Protein AF-A0A4S4KFM6-F1 (afdb_monomer_lite)

Radius of gyration: 20.98 Å; chains: 1; bounding box: 50×44×72 Å

Sequence (198 aa):
MRADFVLNVQVARHTVTDTQLGSVYCTLTLVSPPRGDIIEVVRFRKMGTRGYKVYRHKRWYFVYYNHYDSYPDGLGVELLSSIPTDPEEFQKWLQARRASLDELLAEREESFAADGKLDAYEEEKRLPSGVLITREQPTNDIMIEWVYEFDLDRLIFHIDSIPMYHLDHMPPEDIFLEGIDLDSYGHRSRRFISSDIP

Secondary structure (DSSP, 8-state):
---------EEEEEEEEETTTTEEEEEEEEEETTTTEEEEEEEEE-----EEEEEEETTEEEEEEE-S--SIIIIIHHHHHTS-SSHHHHHHHHHHHHHHHHHHHHHHHHHHHHSS---HHHHHHHSTT--EEESSPP--BTTB-EEEEEETTTTEEEETTEEEEETTSPPPHHHHHHTEEE-TTS-EEE---GGG--

Structure (mmCIF, N/CA/C/O backbone):
data_AF-A0A4S4KFM6-F1
#
_entry.id   AF-A0A4S4KFM6-F1
#
loop_
_atom_site.group_PDB
_atom_site.id
_atom_site.type_symbol
_atom_site.label_atom_id
_atom_site.label_alt_id
_atom_site.label_comp_id
_atom_site.label_asym_id
_atom_site.label_entity_id
_atom_site.label_seq_id
_atom_site.pdbx_PDB_ins_code
_atom_site.Cartn_x
_atom_site.Cartn_y
_atom_site.Cartn_z
_atom_site.occupancy
_atom_site.B_iso_or_equiv
_atom_site.auth_seq_id
_atom_site.auth_comp_id
_atom_site.auth_asym_id
_atom_site.auth_atom_id
_atom_site.pdbx_PDB_model_num
ATOM 1 N N . MET A 1 1 ? 7.958 13.316 -55.291 1.00 33.38 1 MET A N 1
ATOM 2 C CA . MET A 1 1 ? 7.694 12.026 -54.621 1.00 33.38 1 MET A CA 1
ATOM 3 C C . MET A 1 1 ? 8.456 12.063 -53.300 1.00 33.38 1 MET A C 1
ATOM 5 O O . MET A 1 1 ? 9.674 11.975 -53.330 1.00 33.38 1 MET A O 1
ATOM 9 N N . ARG A 1 2 ? 7.791 12.386 -52.181 1.00 29.81 2 ARG A N 1
ATOM 10 C CA . ARG A 1 2 ? 8.408 12.361 -50.843 1.00 29.81 2 ARG A CA 1
ATOM 11 C C . ARG A 1 2 ? 8.214 10.949 -50.296 1.00 29.81 2 ARG A C 1
ATOM 13 O O . ARG A 1 2 ? 7.083 10.483 -50.262 1.00 29.81 2 ARG A O 1
ATOM 20 N N . ALA A 1 3 ? 9.308 10.266 -49.982 1.00 32.62 3 ALA A N 1
ATOM 21 C CA . ALA A 1 3 ? 9.270 9.001 -49.267 1.00 32.62 3 ALA A CA 1
ATOM 22 C C . ALA A 1 3 ? 9.269 9.326 -47.771 1.00 32.62 3 ALA A C 1
ATOM 24 O O . ALA A 1 3 ? 10.256 9.858 -47.262 1.00 32.62 3 ALA A O 1
ATOM 25 N N . ASP A 1 4 ? 8.157 9.051 -47.098 1.00 32.25 4 ASP A N 1
ATOM 26 C CA . ASP A 1 4 ? 8.072 9.098 -45.643 1.00 32.25 4 ASP A CA 1
ATOM 27 C C . ASP A 1 4 ? 8.849 7.897 -45.086 1.00 32.25 4 ASP A C 1
ATOM 29 O O . ASP A 1 4 ? 8.388 6.756 -45.110 1.00 32.25 4 ASP A O 1
ATOM 33 N N . PHE A 1 5 ? 10.083 8.146 -44.646 1.00 33.22 5 PHE A N 1
ATOM 34 C CA . PHE A 1 5 ? 10.878 7.179 -43.895 1.00 33.22 5 PHE A CA 1
ATOM 35 C C . PHE A 1 5 ? 10.346 7.149 -42.460 1.00 33.22 5 PHE A C 1
ATOM 37 O O . PHE A 1 5 ? 10.641 8.032 -41.657 1.00 33.22 5 PHE A O 1
ATOM 44 N N . VAL A 1 6 ? 9.543 6.137 -42.133 1.00 37.31 6 VAL A N 1
ATOM 45 C CA . VAL A 1 6 ? 9.196 5.828 -40.743 1.00 37.31 6 VAL A CA 1
ATOM 46 C C . VAL A 1 6 ? 10.446 5.239 -40.088 1.00 37.31 6 VAL A C 1
ATOM 48 O O . VAL A 1 6 ? 10.852 4.119 -40.400 1.00 37.31 6 VAL A O 1
ATOM 51 N N . LEU A 1 7 ? 11.106 6.016 -39.225 1.00 41.69 7 LEU A N 1
ATOM 52 C CA . LEU A 1 7 ? 12.244 5.549 -38.436 1.00 41.69 7 LEU A CA 1
ATOM 53 C C . LEU A 1 7 ? 11.709 4.590 -37.356 1.00 41.69 7 LEU A C 1
ATOM 55 O O . LEU A 1 7 ? 11.155 5.026 -36.351 1.00 41.69 7 LEU A O 1
ATOM 59 N N . ASN A 1 8 ? 11.837 3.280 -37.570 1.00 42.44 8 ASN A N 1
ATOM 60 C CA . ASN A 1 8 ? 11.589 2.289 -36.522 1.00 42.44 8 ASN A CA 1
ATOM 61 C C . ASN A 1 8 ? 12.739 2.368 -35.509 1.00 42.44 8 ASN A C 1
ATOM 63 O O . ASN A 1 8 ? 13.810 1.830 -35.765 1.00 42.44 8 ASN A O 1
ATOM 67 N N . VAL A 1 9 ? 12.549 3.060 -34.386 1.00 45.44 9 VAL A N 1
ATOM 68 C CA . VAL A 1 9 ? 13.545 3.133 -33.304 1.00 45.44 9 VAL A CA 1
ATOM 69 C C . VAL A 1 9 ? 13.295 1.992 -32.323 1.00 45.44 9 VAL A C 1
ATOM 71 O O . VAL A 1 9 ? 12.179 1.832 -31.833 1.00 45.44 9 VAL A O 1
ATOM 74 N N . GLN A 1 10 ? 14.325 1.199 -32.024 1.00 48.88 10 GLN A N 1
ATOM 75 C CA . GLN A 1 10 ? 14.273 0.214 -30.943 1.00 48.88 10 GLN A CA 1
ATOM 76 C C . GLN A 1 10 ? 14.840 0.832 -29.663 1.00 48.88 10 GLN A C 1
ATOM 78 O O . GLN A 1 10 ? 15.910 1.445 -29.675 1.00 48.88 10 GLN A O 1
ATOM 83 N N . VAL A 1 11 ? 14.108 0.675 -28.561 1.00 46.97 11 VAL A N 1
ATOM 84 C CA . VAL A 1 11 ? 14.500 1.157 -27.234 1.00 46.97 11 VAL A CA 1
ATOM 85 C C . VAL A 1 11 ? 15.068 -0.014 -26.439 1.00 46.97 11 VAL A C 1
ATOM 87 O O . VAL A 1 11 ? 14.342 -0.955 -26.131 1.00 46.97 11 VAL A O 1
ATOM 90 N N . ALA A 1 12 ? 16.350 0.050 -26.083 1.00 47.25 12 ALA A N 1
ATOM 91 C CA . ALA A 1 12 ? 16.977 -0.890 -25.160 1.00 47.25 12 ALA A CA 1
ATOM 92 C C . ALA A 1 12 ? 17.172 -0.213 -23.796 1.00 47.25 12 ALA A C 1
ATOM 94 O O . ALA A 1 12 ? 17.663 0.915 -23.713 1.00 47.25 12 ALA A O 1
ATOM 95 N N . ARG A 1 13 ? 16.764 -0.885 -22.714 1.00 45.41 13 ARG A N 1
ATOM 96 C CA . ARG A 1 13 ? 16.963 -0.411 -21.338 1.00 45.41 13 ARG A CA 1
ATOM 97 C C . ARG A 1 13 ? 18.057 -1.222 -20.671 1.00 45.41 13 ARG A C 1
ATOM 99 O O . ARG A 1 13 ? 17.992 -2.447 -20.651 1.00 45.41 13 ARG A O 1
ATOM 106 N N . HIS A 1 14 ? 19.022 -0.521 -20.089 1.00 50.47 14 HIS A N 1
ATOM 107 C CA . HIS A 1 14 ? 20.090 -1.117 -19.304 1.00 50.47 14 HIS A CA 1
ATOM 108 C C . HIS A 1 14 ? 20.181 -0.408 -17.955 1.00 50.47 14 HIS A C 1
ATOM 110 O O . HIS A 1 14 ? 20.341 0.814 -17.882 1.00 50.47 14 HIS A O 1
ATOM 116 N N . THR A 1 15 ? 20.094 -1.179 -16.878 1.00 43.09 15 THR A N 1
ATOM 117 C CA . THR A 1 15 ? 20.411 -0.693 -15.535 1.00 43.09 15 THR A CA 1
ATOM 118 C C . THR A 1 15 ? 21.924 -0.729 -15.371 1.00 43.09 15 THR A C 1
ATOM 120 O O . THR A 1 15 ? 22.542 -1.772 -15.576 1.00 43.09 15 THR A O 1
ATOM 123 N N . VAL A 1 16 ? 22.530 0.412 -15.038 1.00 46.81 16 VAL A N 1
ATOM 124 C CA . VAL A 1 16 ? 23.975 0.510 -14.806 1.00 46.81 16 VAL A CA 1
ATOM 125 C C . VAL A 1 16 ? 24.206 1.059 -13.406 1.00 46.81 16 VAL A C 1
ATOM 127 O O . VAL A 1 16 ? 23.819 2.183 -13.078 1.00 46.81 16 VAL A O 1
ATOM 130 N N . THR A 1 17 ? 24.854 0.252 -12.577 1.00 41.62 17 THR A N 1
ATOM 131 C CA . THR A 1 17 ? 25.296 0.625 -11.234 1.00 41.62 17 THR A CA 1
ATOM 132 C C . THR A 1 17 ? 26.708 1.197 -11.328 1.00 41.62 17 THR A C 1
ATOM 134 O O . THR A 1 17 ? 27.646 0.477 -11.664 1.00 41.62 17 THR A O 1
ATOM 137 N N . ASP A 1 18 ? 26.877 2.494 -11.054 1.00 41.03 18 ASP A N 1
ATOM 138 C CA . ASP A 1 18 ? 28.205 3.109 -10.959 1.00 41.03 18 ASP A CA 1
ATOM 139 C C . ASP A 1 18 ? 28.706 3.021 -9.511 1.00 41.03 18 ASP A C 1
ATOM 141 O O . ASP A 1 18 ? 28.295 3.779 -8.625 1.00 41.03 18 ASP A O 1
ATOM 145 N N . THR A 1 19 ? 29.605 2.069 -9.268 1.00 40.97 19 THR A N 1
ATOM 146 C CA . THR A 1 19 ? 30.174 1.798 -7.944 1.00 40.97 19 THR A CA 1
ATOM 147 C C . THR A 1 19 ? 31.140 2.875 -7.441 1.00 40.97 19 THR A C 1
ATOM 149 O O . THR A 1 19 ? 31.506 2.823 -6.271 1.00 40.97 19 THR A O 1
ATOM 152 N N . GLN A 1 20 ? 31.554 3.859 -8.253 1.00 38.28 20 GLN A N 1
ATOM 153 C CA . GLN A 1 20 ? 32.447 4.932 -7.781 1.00 38.28 20 GLN A CA 1
ATOM 154 C C . GLN A 1 20 ? 31.708 6.104 -7.114 1.00 38.28 20 GLN A C 1
ATOM 156 O O . GLN A 1 20 ? 32.325 6.849 -6.356 1.00 38.28 20 GLN A O 1
ATOM 161 N N . LEU A 1 21 ? 30.401 6.266 -7.355 1.00 41.06 21 LEU A N 1
ATOM 162 C CA . LEU A 1 21 ? 29.609 7.409 -6.865 1.00 41.06 21 LEU A CA 1
ATOM 163 C C . LEU A 1 21 ? 28.357 7.016 -6.062 1.00 41.06 21 LEU A C 1
ATOM 165 O O . LEU A 1 21 ? 27.547 7.888 -5.744 1.00 41.06 21 LEU A O 1
ATOM 169 N N . GLY A 1 22 ? 28.158 5.726 -5.763 1.00 39.78 22 GLY A N 1
ATOM 170 C CA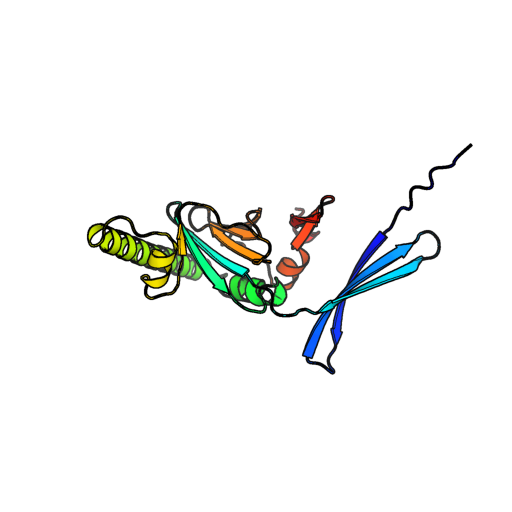 . GLY A 1 22 ? 26.981 5.238 -5.023 1.00 39.78 22 GLY A CA 1
ATOM 171 C C . GLY A 1 22 ? 25.643 5.592 -5.686 1.00 39.78 22 GLY A C 1
ATOM 172 O O . GLY A 1 22 ? 24.612 5.625 -5.028 1.00 39.78 22 GLY A O 1
ATOM 173 N N . SER A 1 23 ? 25.664 5.913 -6.981 1.00 40.59 23 SER A N 1
ATOM 174 C CA . SER A 1 23 ? 24.514 6.398 -7.739 1.00 40.59 23 SER A CA 1
ATOM 175 C C . SER A 1 23 ? 24.109 5.333 -8.749 1.00 40.59 23 SER A C 1
ATOM 177 O O . SER A 1 23 ? 24.923 4.914 -9.575 1.00 40.59 23 SER A O 1
ATOM 179 N N . VAL A 1 24 ? 22.851 4.902 -8.704 1.00 52.19 24 VAL A N 1
ATOM 180 C CA . VAL A 1 24 ? 22.295 4.010 -9.727 1.00 52.19 24 VAL A CA 1
ATOM 181 C C . VAL A 1 24 ? 21.741 4.865 -10.865 1.00 52.19 24 VAL A C 1
ATOM 183 O O . VAL A 1 24 ? 21.112 5.899 -10.627 1.00 52.19 24 VAL A O 1
ATOM 186 N N . TYR A 1 25 ? 21.981 4.450 -12.107 1.00 50.06 25 TYR A N 1
ATOM 187 C CA . TYR A 1 25 ? 21.452 5.128 -13.284 1.00 50.06 25 TYR A CA 1
ATOM 188 C C . TYR A 1 25 ? 20.645 4.150 -14.130 1.00 50.06 25 TYR A C 1
ATOM 190 O O . TYR A 1 25 ? 21.075 3.024 -14.392 1.00 50.06 25 TYR A O 1
ATOM 198 N N . CYS A 1 26 ? 19.494 4.603 -14.615 1.00 44.84 26 CYS A N 1
ATOM 199 C CA . CYS A 1 26 ? 18.819 3.925 -15.714 1.00 44.84 26 CYS A CA 1
ATOM 200 C C . CYS A 1 26 ? 19.346 4.520 -17.012 1.00 44.84 26 CYS A C 1
ATOM 202 O O . CYS A 1 26 ? 19.296 5.736 -17.212 1.00 44.84 26 CYS A O 1
ATOM 204 N N . THR A 1 27 ? 19.874 3.662 -17.879 1.00 48.16 27 THR A N 1
ATOM 205 C CA . THR A 1 27 ? 20.357 4.061 -19.195 1.00 48.16 27 THR A CA 1
ATOM 206 C C . THR A 1 27 ? 19.363 3.589 -20.240 1.00 48.16 27 THR A C 1
ATOM 208 O O . THR A 1 27 ? 19.118 2.391 -20.387 1.00 48.16 27 THR A O 1
ATOM 211 N N . LEU A 1 28 ? 18.777 4.542 -20.956 1.00 48.22 28 LEU A N 1
ATOM 212 C CA . LEU A 1 28 ? 17.929 4.261 -22.102 1.00 48.22 28 LEU A CA 1
ATOM 213 C C . LEU A 1 28 ? 18.757 4.493 -23.364 1.00 48.22 28 LEU A C 1
ATOM 215 O O . LEU A 1 28 ? 19.275 5.589 -23.582 1.00 48.22 28 LEU A O 1
ATOM 219 N N . THR A 1 29 ? 18.923 3.439 -24.154 1.00 54.38 29 THR A N 1
ATOM 220 C CA . THR A 1 29 ? 19.690 3.455 -25.396 1.00 54.38 29 THR A CA 1
ATOM 221 C C . THR A 1 29 ? 18.719 3.377 -26.563 1.00 54.38 29 THR A C 1
ATOM 223 O O . THR A 1 29 ? 18.009 2.385 -26.730 1.00 54.38 29 THR A O 1
ATOM 226 N N . LEU A 1 30 ? 18.679 4.436 -27.368 1.00 52.00 30 LEU A N 1
ATOM 227 C CA . LEU A 1 30 ? 17.948 4.444 -28.631 1.00 52.00 30 LEU A CA 1
ATOM 228 C C . LEU A 1 30 ? 18.868 3.910 -29.723 1.00 52.00 30 LEU A C 1
ATOM 230 O O . LEU A 1 30 ? 19.963 4.440 -29.910 1.00 52.00 30 LEU A O 1
ATOM 234 N N . VAL A 1 31 ? 18.440 2.871 -30.437 1.00 56.62 31 VAL A N 1
ATOM 235 C CA . VAL A 1 31 ? 19.242 2.229 -31.487 1.00 56.62 31 VAL A CA 1
ATOM 236 C C . VAL A 1 31 ? 18.534 2.348 -32.835 1.00 56.62 31 VAL A C 1
ATOM 238 O O . VAL A 1 31 ? 17.332 2.091 -32.936 1.00 56.62 31 VAL A O 1
ATOM 241 N N . SER A 1 32 ? 19.286 2.733 -33.874 1.00 40.75 32 SER A N 1
ATOM 242 C CA . SER A 1 32 ? 18.785 2.826 -35.251 1.00 40.75 32 SER A CA 1
ATOM 243 C C . SER A 1 32 ? 19.042 1.527 -36.031 1.00 40.75 32 SER A C 1
ATOM 245 O O . SER A 1 32 ? 20.202 1.116 -36.187 1.00 40.75 32 SER A O 1
ATOM 247 N N . PRO A 1 33 ? 18.009 0.876 -36.591 1.00 52.84 33 PRO A N 1
ATOM 248 C CA . PRO A 1 33 ? 18.192 -0.182 -37.581 1.00 52.84 33 PRO A CA 1
ATOM 249 C C . PRO A 1 33 ? 18.678 0.391 -38.929 1.00 52.84 33 PRO A C 1
ATOM 251 O O . PRO A 1 33 ? 18.314 1.513 -39.281 1.00 52.84 33 PRO A O 1
ATOM 254 N N . PRO A 1 34 ? 19.442 -0.362 -39.751 1.00 50.31 34 PRO A N 1
ATOM 255 C CA . PRO A 1 34 ? 19.850 -1.763 -39.591 1.00 50.31 34 PRO A CA 1
ATOM 256 C C . PRO A 1 34 ? 21.264 -1.949 -39.006 1.00 50.31 34 PRO A C 1
ATOM 258 O O . PRO A 1 34 ? 21.743 -3.076 -38.936 1.00 50.31 34 PRO A O 1
ATOM 261 N N . ARG A 1 35 ? 21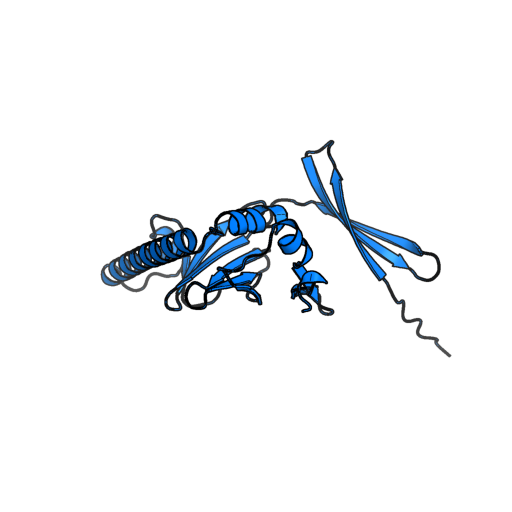.963 -0.865 -38.642 1.00 52.22 35 ARG A N 1
ATOM 262 C CA . ARG A 1 35 ? 23.391 -0.911 -38.269 1.00 52.22 35 ARG A CA 1
ATOM 263 C C . ARG A 1 35 ? 23.652 -1.110 -36.779 1.00 52.22 35 ARG A C 1
ATOM 265 O O . ARG A 1 35 ? 24.779 -1.419 -36.416 1.00 52.22 35 ARG A O 1
ATOM 272 N N . GLY A 1 36 ? 22.626 -0.986 -35.934 1.00 54.66 36 GLY A N 1
ATOM 273 C CA . GLY A 1 36 ? 22.807 -1.079 -34.486 1.00 54.66 36 GLY A CA 1
ATOM 274 C C . GLY A 1 36 ? 23.501 0.153 -33.899 1.00 54.66 36 GLY A C 1
ATOM 275 O O . GLY A 1 36 ? 24.019 0.093 -32.787 1.00 54.66 36 GLY A O 1
ATOM 276 N N . ASP A 1 37 ? 23.521 1.263 -34.641 1.00 56.91 37 ASP A N 1
ATOM 277 C CA . ASP A 1 37 ? 24.157 2.497 -34.199 1.00 56.91 37 ASP A CA 1
ATOM 278 C C . ASP A 1 37 ? 23.337 3.103 -33.052 1.00 56.91 37 ASP A C 1
ATOM 280 O O . ASP A 1 37 ? 22.123 3.313 -33.171 1.00 56.91 37 ASP A O 1
ATOM 284 N N . ILE A 1 38 ? 24.009 3.373 -31.932 1.00 56.00 38 ILE A N 1
ATOM 285 C CA . ILE A 1 38 ? 23.424 4.065 -30.785 1.00 56.00 38 ILE A CA 1
ATOM 286 C C . ILE A 1 38 ? 23.189 5.525 -31.180 1.00 56.00 38 ILE A C 1
ATOM 288 O O . ILE A 1 38 ? 24.133 6.254 -31.477 1.00 56.00 38 ILE A O 1
ATOM 292 N N . ILE A 1 39 ? 21.927 5.943 -31.175 1.00 56.16 39 ILE A N 1
ATOM 293 C CA . ILE A 1 39 ? 21.495 7.305 -31.506 1.00 56.16 39 ILE A CA 1
ATOM 294 C C . ILE A 1 39 ? 21.648 8.211 -30.287 1.00 56.16 39 ILE A C 1
ATOM 296 O O . ILE A 1 39 ? 22.151 9.326 -30.389 1.00 56.16 39 ILE A O 1
ATOM 300 N N . GLU A 1 40 ? 21.210 7.729 -29.126 1.00 48.97 40 GLU A N 1
ATOM 301 C CA . GLU A 1 40 ? 21.163 8.519 -27.904 1.00 48.97 40 GLU A CA 1
ATOM 302 C C . GLU A 1 40 ? 21.274 7.607 -26.683 1.00 48.97 40 GLU A C 1
ATOM 304 O O . GLU A 1 40 ? 20.699 6.515 -26.644 1.00 48.97 40 GLU A O 1
ATOM 309 N N . VAL A 1 41 ? 22.029 8.067 -25.686 1.00 50.59 41 VAL A N 1
ATOM 310 C CA . VAL A 1 41 ? 22.154 7.423 -24.380 1.00 50.59 41 VAL A CA 1
ATOM 311 C C . VAL A 1 41 ? 21.637 8.404 -23.342 1.00 50.59 41 VAL A C 1
ATOM 313 O O . VAL A 1 41 ? 22.357 9.314 -22.928 1.00 50.59 41 VAL A O 1
ATOM 316 N N . VAL A 1 42 ? 20.393 8.218 -22.910 1.00 51.09 42 VAL A N 1
ATOM 317 C CA . VAL A 1 42 ? 19.813 9.036 -21.843 1.00 51.09 42 VAL A CA 1
ATOM 318 C C . VAL A 1 42 ? 20.132 8.372 -20.512 1.00 51.09 42 VAL A C 1
ATOM 320 O O . VAL A 1 42 ? 19.695 7.252 -20.244 1.00 51.09 42 VAL A O 1
ATOM 323 N N . ARG A 1 43 ? 20.930 9.051 -19.683 1.00 43.81 43 ARG A N 1
ATOM 324 C CA . ARG A 1 43 ? 21.254 8.614 -18.320 1.00 43.81 43 ARG A CA 1
ATOM 325 C C . ARG A 1 43 ? 20.345 9.334 -17.338 1.00 43.81 43 ARG A C 1
ATOM 327 O O . ARG A 1 43 ? 20.514 10.526 -17.095 1.00 43.81 43 ARG A O 1
ATOM 334 N N . PHE A 1 44 ? 19.420 8.603 -16.736 1.00 46.31 44 PHE A N 1
ATOM 335 C CA . PHE A 1 44 ? 18.619 9.114 -15.633 1.00 46.31 44 PHE A CA 1
ATOM 336 C C . PHE A 1 44 ? 19.354 8.834 -14.326 1.00 46.31 44 PHE A C 1
ATOM 338 O O . PHE A 1 44 ? 19.638 7.678 -14.014 1.00 46.31 44 PHE A O 1
ATOM 345 N N . ARG A 1 45 ? 19.681 9.881 -13.561 1.00 43.66 45 ARG A N 1
ATOM 346 C CA . ARG A 1 45 ? 20.094 9.716 -12.161 1.00 43.66 45 ARG A CA 1
ATOM 347 C C . ARG A 1 45 ? 18.911 9.165 -11.371 1.00 43.66 45 ARG A C 1
ATOM 349 O O . ARG A 1 45 ? 17.857 9.795 -11.396 1.00 43.66 45 ARG A O 1
ATOM 356 N N . LYS A 1 46 ? 19.097 8.086 -10.600 1.00 52.59 46 LYS A N 1
ATOM 357 C CA . LYS A 1 46 ? 18.164 7.721 -9.525 1.00 52.59 46 LYS A CA 1
ATOM 358 C C . LYS A 1 46 ? 18.266 8.718 -8.364 1.00 52.59 46 LYS A C 1
ATOM 360 O O . LYS A 1 46 ? 18.798 8.406 -7.309 1.00 52.59 46 LYS A O 1
ATOM 365 N N . MET A 1 47 ? 17.830 9.957 -8.567 1.00 52.56 47 MET A N 1
ATOM 366 C CA . MET A 1 47 ? 17.735 10.942 -7.488 1.00 52.56 47 MET A CA 1
ATOM 367 C C . MET A 1 47 ? 16.311 10.924 -6.930 1.00 52.56 47 MET A C 1
ATOM 369 O O . MET A 1 47 ? 15.376 11.235 -7.658 1.00 52.56 47 MET A O 1
ATOM 373 N N . GLY A 1 48 ? 16.179 10.540 -5.656 1.00 62.84 48 GLY A N 1
ATOM 374 C CA . GLY A 1 48 ? 15.058 10.838 -4.754 1.00 62.84 48 GLY A CA 1
ATOM 375 C C . GLY A 1 48 ? 13.645 10.707 -5.317 1.00 62.84 48 GLY A C 1
ATOM 376 O O . GLY A 1 48 ? 12.894 11.676 -5.254 1.00 62.84 48 GLY A O 1
ATOM 377 N N . THR A 1 49 ? 13.266 9.542 -5.853 1.00 78.12 49 THR A N 1
ATOM 378 C CA . THR A 1 49 ? 11.855 9.326 -6.205 1.00 78.12 49 THR A CA 1
ATOM 379 C C . THR A 1 49 ? 10.989 9.309 -4.974 1.00 78.12 49 THR A C 1
ATOM 381 O O . THR A 1 49 ? 11.265 8.597 -4.001 1.00 78.12 49 THR A O 1
ATOM 384 N N . ARG A 1 50 ? 9.886 10.024 -5.092 1.00 87.19 50 ARG A N 1
ATOM 385 C CA . ARG A 1 50 ? 8.830 10.089 -4.109 1.00 87.19 50 ARG A CA 1
ATOM 386 C C . ARG A 1 50 ? 7.778 9.063 -4.462 1.00 87.19 50 ARG A C 1
ATOM 388 O O . ARG A 1 50 ? 7.650 8.608 -5.605 1.00 87.19 50 ARG A O 1
ATOM 395 N N . GLY A 1 51 ? 7.036 8.672 -3.451 1.00 90.75 51 GLY A N 1
ATOM 396 C CA . GLY A 1 51 ? 6.019 7.678 -3.649 1.00 90.75 51 GLY A CA 1
ATOM 397 C C . GLY A 1 51 ? 5.075 7.575 -2.486 1.00 90.75 51 GLY A C 1
ATOM 398 O O . GLY A 1 51 ? 5.318 8.102 -1.401 1.00 90.75 51 GLY A O 1
ATOM 399 N N . TYR A 1 52 ? 3.989 6.867 -2.739 1.00 92.75 52 TYR A N 1
ATOM 400 C CA . TYR A 1 52 ? 3.013 6.535 -1.732 1.00 92.75 52 TYR A CA 1
ATOM 401 C C . TYR A 1 52 ? 3.060 5.054 -1.418 1.00 92.75 52 TYR A C 1
ATOM 403 O O . TYR A 1 52 ? 3.041 4.200 -2.305 1.00 92.75 52 TYR A O 1
ATOM 411 N N . LYS A 1 53 ? 3.055 4.771 -0.120 1.00 94.19 53 LYS A N 1
ATOM 412 C CA . LYS A 1 53 ? 2.628 3.494 0.424 1.00 94.19 53 LYS A CA 1
ATOM 413 C C . LYS A 1 53 ? 1.174 3.652 0.837 1.00 94.19 53 LYS A C 1
ATOM 415 O O . LYS A 1 53 ? 0.854 4.498 1.666 1.00 94.19 53 LYS A O 1
ATOM 420 N N . VAL A 1 54 ? 0.297 2.848 0.261 1.00 95.50 54 VAL A N 1
ATOM 421 C CA . VAL A 1 54 ? -1.147 2.980 0.428 1.00 95.50 54 VAL A CA 1
ATOM 422 C C . VAL A 1 54 ? -1.705 1.676 0.960 1.00 95.50 54 VAL A C 1
ATOM 424 O O . VAL A 1 54 ? -1.423 0.608 0.424 1.00 95.50 54 VAL A O 1
ATOM 427 N N . TYR A 1 55 ? -2.528 1.751 1.997 1.00 96.56 55 TYR A N 1
ATOM 428 C CA . TYR A 1 55 ? -3.398 0.642 2.372 1.00 96.56 55 TYR A CA 1
ATOM 429 C C . TYR A 1 55 ? -4.827 0.990 2.012 1.00 96.56 55 TYR A C 1
ATOM 431 O O . TYR A 1 55 ? -5.273 2.108 2.262 1.00 96.56 55 TYR A O 1
ATOM 439 N N . ARG A 1 56 ? -5.560 0.026 1.462 1.00 96.75 56 ARG A N 1
ATOM 440 C CA . ARG A 1 56 ? -6.993 0.150 1.243 1.00 96.75 56 ARG A CA 1
ATOM 441 C C . ARG A 1 56 ? -7.737 -0.828 2.136 1.00 96.75 56 ARG A C 1
ATOM 443 O O . ARG A 1 56 ? -7.494 -2.033 2.085 1.00 96.75 56 ARG A O 1
ATOM 450 N N . HIS A 1 57 ? -8.645 -0.296 2.947 1.00 96.75 57 HIS A N 1
ATOM 451 C CA . HIS A 1 57 ? -9.499 -1.083 3.826 1.00 96.75 57 HIS A CA 1
ATOM 452 C C . HIS A 1 57 ? -10.869 -0.429 3.995 1.00 96.75 57 HIS A C 1
ATOM 454 O O . HIS A 1 57 ? -10.959 0.782 4.192 1.00 96.75 57 HIS A O 1
ATOM 460 N N . LYS A 1 58 ? -11.952 -1.211 3.901 1.00 95.19 58 LYS A N 1
ATOM 461 C CA . LYS A 1 58 ? -13.342 -0.719 3.973 1.00 95.19 58 LYS A CA 1
ATOM 462 C C . LYS A 1 58 ? -13.600 0.449 3.015 1.00 95.19 58 LYS A C 1
ATOM 464 O O . LYS A 1 58 ? -14.372 1.358 3.320 1.00 95.19 58 LYS A O 1
ATOM 469 N N . ARG A 1 59 ? -12.980 0.404 1.826 1.00 93.44 59 ARG A N 1
ATOM 470 C CA . ARG A 1 59 ? -13.021 1.469 0.799 1.00 93.44 59 ARG A CA 1
ATOM 471 C C . ARG A 1 59 ? -12.395 2.813 1.208 1.00 93.44 59 ARG A C 1
ATOM 473 O O . ARG A 1 59 ? -12.619 3.802 0.510 1.00 93.44 59 ARG A O 1
ATOM 480 N N . TRP A 1 60 ? -11.632 2.850 2.291 1.00 94.69 60 TRP A N 1
ATOM 481 C CA . TRP A 1 60 ? -10.786 3.980 2.656 1.00 94.69 60 TRP A CA 1
ATOM 482 C C . TRP A 1 60 ? -9.351 3.718 2.229 1.00 94.69 60 TRP A C 1
ATOM 484 O O . TRP A 1 60 ? -8.881 2.584 2.320 1.00 94.69 60 TRP A O 1
ATOM 494 N N . TYR A 1 61 ? -8.675 4.769 1.779 1.00 94.69 61 TYR A N 1
ATOM 495 C CA . TYR A 1 61 ? -7.258 4.769 1.451 1.00 94.69 61 TYR A CA 1
ATOM 496 C C . TYR A 1 61 ? -6.491 5.472 2.563 1.00 94.69 61 TYR A C 1
ATOM 498 O O . TYR A 1 61 ? -6.826 6.595 2.935 1.00 94.69 61 TYR A O 1
ATOM 506 N N . PHE A 1 62 ? -5.463 4.801 3.065 1.00 94.31 62 PHE A N 1
ATOM 507 C CA . PHE A 1 62 ? -4.534 5.293 4.072 1.00 94.31 62 PHE A CA 1
ATOM 508 C C . PHE A 1 62 ? -3.194 5.490 3.385 1.00 94.31 62 PHE A C 1
ATOM 510 O O . PHE A 1 62 ? -2.529 4.516 3.023 1.00 94.31 62 PHE A O 1
ATOM 517 N N . VAL A 1 63 ? -2.845 6.745 3.147 1.00 92.31 63 VAL A N 1
ATOM 518 C CA . VAL A 1 63 ? -1.743 7.147 2.282 1.00 92.31 63 VAL A CA 1
ATOM 519 C C . VAL A 1 63 ? -0.587 7.632 3.144 1.00 92.31 63 VAL A C 1
ATOM 521 O O . VAL A 1 63 ? -0.724 8.580 3.913 1.00 92.31 63 VAL A O 1
ATOM 524 N N . TYR A 1 64 ? 0.555 6.969 2.997 1.00 90.75 64 TYR A N 1
ATOM 525 C CA . TYR A 1 64 ? 1.806 7.297 3.664 1.00 90.75 64 TYR A CA 1
ATOM 526 C C . TYR A 1 64 ? 2.795 7.809 2.620 1.00 90.75 64 TYR A C 1
ATOM 528 O O . TYR A 1 64 ? 3.116 7.103 1.658 1.00 90.75 64 TYR A O 1
ATOM 536 N N . TYR A 1 65 ? 3.275 9.036 2.808 1.00 88.31 65 TYR A N 1
ATOM 537 C CA . TYR A 1 65 ? 4.261 9.646 1.924 1.00 88.31 65 TYR A CA 1
ATOM 538 C C . TYR A 1 65 ? 5.669 9.123 2.205 1.00 88.31 65 TYR A C 1
ATOM 540 O O . TYR A 1 65 ? 6.132 9.115 3.345 1.00 88.31 65 TYR A O 1
ATOM 548 N N . ASN A 1 66 ? 6.362 8.728 1.141 1.00 88.38 66 ASN A N 1
ATOM 549 C CA . ASN A 1 66 ? 7.760 8.344 1.165 1.00 88.38 66 ASN A CA 1
ATOM 550 C C . ASN A 1 66 ? 8.587 9.302 0.299 1.00 88.38 66 ASN A C 1
ATOM 552 O O . ASN A 1 66 ? 8.280 9.539 -0.870 1.00 88.38 66 ASN A O 1
ATOM 556 N N . HIS A 1 67 ? 9.652 9.853 0.883 1.00 81.81 67 HIS A N 1
ATOM 557 C CA . HIS A 1 67 ? 10.407 10.953 0.282 1.00 81.81 67 HIS A CA 1
ATOM 558 C C . HIS A 1 67 ? 11.540 10.480 -0.655 1.00 81.81 67 HIS A C 1
ATOM 560 O O . HIS A 1 67 ? 11.966 11.245 -1.521 1.00 81.81 67 HIS A O 1
ATOM 566 N N . TYR A 1 68 ? 12.053 9.254 -0.500 1.00 81.62 68 TYR A N 1
ATOM 567 C CA . TYR A 1 68 ? 13.246 8.785 -1.222 1.00 81.62 68 TYR A CA 1
ATOM 568 C C . TYR A 1 68 ? 13.145 7.317 -1.640 1.00 81.62 68 TYR A C 1
ATOM 570 O O . TYR A 1 68 ? 12.452 6.536 -1.006 1.00 81.62 68 TYR A O 1
ATOM 578 N N . ASP A 1 69 ? 13.860 6.941 -2.703 1.00 85.19 69 ASP A N 1
ATOM 579 C CA . ASP A 1 69 ? 14.033 5.547 -3.141 1.00 85.19 69 ASP A CA 1
ATOM 580 C C . ASP A 1 69 ? 12.732 4.775 -3.409 1.00 85.19 69 ASP A C 1
ATOM 582 O O . ASP A 1 69 ? 12.668 3.554 -3.314 1.00 85.19 69 ASP A O 1
ATOM 586 N N . SER A 1 70 ? 11.689 5.491 -3.839 1.00 88.31 70 SER A N 1
ATOM 587 C CA . SER A 1 70 ? 10.379 4.891 -4.138 1.00 88.31 70 SER A CA 1
ATOM 588 C C . SER A 1 70 ? 10.332 3.964 -5.368 1.00 88.31 70 SER A C 1
ATOM 590 O O . SER A 1 70 ? 9.269 3.447 -5.698 1.00 88.31 70 SER A O 1
ATOM 592 N N . TYR A 1 71 ? 11.452 3.732 -6.056 1.00 86.94 71 TYR A N 1
ATOM 593 C CA . TYR A 1 71 ? 11.541 2.782 -7.170 1.00 86.94 71 TYR A CA 1
ATOM 594 C C . TYR A 1 71 ? 11.189 1.344 -6.738 1.00 86.94 71 TYR A C 1
ATOM 596 O O . TYR A 1 71 ? 11.252 1.030 -5.545 1.00 86.94 71 TYR A O 1
ATOM 604 N N . PRO A 1 72 ? 10.875 0.440 -7.687 1.00 87.12 72 PRO A N 1
ATOM 605 C CA . PRO A 1 72 ? 10.558 -0.945 -7.374 1.00 87.12 72 PRO A CA 1
ATOM 606 C C . PRO A 1 72 ? 11.643 -1.644 -6.578 1.00 87.12 72 PRO A C 1
ATOM 608 O O . PRO A 1 72 ? 11.315 -2.322 -5.621 1.00 87.12 72 PRO A O 1
ATOM 611 N N . ASP A 1 73 ? 12.914 -1.430 -6.918 1.00 85.12 73 ASP A N 1
ATOM 612 C CA . ASP A 1 73 ? 14.063 -2.044 -6.244 1.00 85.12 73 ASP A CA 1
ATOM 613 C C . ASP A 1 73 ? 14.461 -1.367 -4.922 1.00 85.12 73 ASP A C 1
ATOM 615 O O . ASP A 1 73 ? 15.403 -1.804 -4.269 1.00 85.12 73 ASP A O 1
ATOM 619 N N . GLY A 1 74 ? 13.744 -0.315 -4.522 1.00 87.31 74 GLY A N 1
ATOM 620 C CA . GLY A 1 74 ? 13.811 0.279 -3.189 1.00 87.31 74 GLY A CA 1
ATOM 621 C C . GLY A 1 74 ? 12.526 -0.017 -2.422 1.00 87.31 74 GLY A C 1
ATOM 622 O O . GLY A 1 74 ? 12.325 -1.129 -1.932 1.00 87.31 74 GLY A O 1
ATOM 623 N N . LEU A 1 75 ? 11.628 0.971 -2.360 1.00 88.81 75 LEU A N 1
ATOM 624 C CA . LEU A 1 75 ? 10.357 0.857 -1.640 1.00 88.81 75 LEU A CA 1
ATOM 625 C C . LEU A 1 75 ? 9.524 -0.351 -2.094 1.00 88.81 75 LEU A C 1
ATOM 627 O O . LEU A 1 75 ? 8.902 -0.998 -1.259 1.00 88.81 75 LEU A O 1
ATOM 631 N N . GLY A 1 76 ? 9.503 -0.688 -3.387 1.00 89.81 76 GLY A N 1
ATOM 632 C CA . GLY A 1 76 ? 8.725 -1.835 -3.873 1.00 89.81 76 GLY A CA 1
ATOM 633 C C . GLY A 1 76 ? 9.154 -3.163 -3.234 1.00 89.81 76 GLY A C 1
ATOM 634 O O . GLY A 1 76 ? 8.309 -3.894 -2.719 1.00 89.81 76 GLY A O 1
ATOM 635 N N . VAL A 1 77 ? 10.459 -3.441 -3.199 1.00 89.62 77 VAL A N 1
ATOM 636 C CA . VAL A 1 77 ? 11.050 -4.634 -2.572 1.00 89.62 77 VAL A CA 1
ATOM 637 C C . VAL A 1 77 ? 10.933 -4.593 -1.051 1.00 89.62 77 VAL A C 1
ATOM 639 O O . VAL A 1 77 ? 10.656 -5.622 -0.432 1.00 89.62 77 VAL A O 1
ATOM 642 N N . GLU A 1 78 ? 11.075 -3.420 -0.431 1.00 91.38 78 GLU A N 1
ATOM 643 C CA . GLU A 1 78 ? 10.833 -3.259 1.008 1.00 91.38 78 GLU A CA 1
ATOM 644 C C . GLU A 1 78 ? 9.394 -3.665 1.368 1.00 91.38 78 GLU A C 1
ATOM 646 O O . GLU A 1 78 ? 9.152 -4.427 2.309 1.00 91.38 78 GLU A O 1
ATOM 651 N N . LEU A 1 79 ? 8.426 -3.195 0.579 1.00 92.44 79 LEU A N 1
ATOM 652 C CA . LEU A 1 79 ? 7.014 -3.511 0.746 1.00 92.44 79 LEU A CA 1
ATOM 653 C C . LEU A 1 79 ? 6.720 -4.985 0.473 1.00 92.44 79 LEU A C 1
ATOM 655 O O . LEU A 1 79 ? 6.000 -5.597 1.263 1.00 92.44 79 LEU A O 1
ATOM 659 N N . LEU A 1 80 ? 7.305 -5.556 -0.581 1.00 91.69 80 LEU A N 1
ATOM 660 C CA . LEU A 1 80 ? 7.233 -6.984 -0.894 1.00 91.69 80 LEU A CA 1
ATOM 661 C C . LEU A 1 80 ? 7.708 -7.832 0.292 1.00 91.69 80 LEU A C 1
ATOM 663 O O . LEU A 1 80 ? 6.986 -8.708 0.759 1.00 91.69 80 LEU A O 1
ATOM 667 N N . SER A 1 81 ? 8.883 -7.504 0.832 1.00 90.19 81 SER A N 1
ATOM 668 C CA . SER A 1 81 ? 9.517 -8.220 1.946 1.00 90.19 81 SER A CA 1
ATOM 669 C C . SER A 1 81 ? 8.737 -8.109 3.258 1.00 90.19 81 SER A C 1
ATOM 671 O O . SER A 1 81 ? 8.930 -8.907 4.172 1.00 90.19 81 SER A O 1
ATOM 673 N N . SER A 1 82 ? 7.848 -7.118 3.374 1.00 91.62 82 SER A N 1
ATOM 674 C CA . SER A 1 82 ? 6.996 -6.933 4.552 1.00 91.62 82 SER A CA 1
ATOM 675 C C . SER A 1 82 ? 5.780 -7.868 4.602 1.00 91.62 82 SER A C 1
ATOM 677 O O . SER A 1 82 ? 5.084 -7.900 5.625 1.00 91.62 82 SER A O 1
ATOM 679 N N . ILE A 1 83 ? 5.500 -8.589 3.511 1.00 92.44 83 ILE A N 1
ATOM 680 C CA . ILE A 1 83 ? 4.373 -9.516 3.386 1.00 92.44 83 ILE A CA 1
ATOM 681 C C . ILE A 1 83 ? 4.858 -10.929 3.745 1.00 92.44 83 ILE A C 1
ATOM 683 O O . ILE A 1 83 ? 5.727 -11.461 3.053 1.00 92.44 83 ILE A O 1
ATOM 687 N N . PRO A 1 84 ? 4.308 -11.571 4.791 1.00 93.06 84 PRO A N 1
ATOM 688 C CA . PRO A 1 84 ? 4.684 -12.941 5.124 1.00 93.06 84 PRO A CA 1
ATOM 689 C C . PRO A 1 84 ? 4.268 -13.925 4.027 1.00 93.06 84 PRO A C 1
ATOM 691 O O . PRO A 1 84 ? 3.149 -13.855 3.521 1.00 93.06 84 PRO A O 1
ATOM 694 N N . THR A 1 85 ? 5.152 -14.866 3.693 1.00 89.69 85 THR A N 1
ATOM 695 C CA . THR A 1 85 ? 4.876 -15.940 2.721 1.00 89.69 85 THR A CA 1
ATOM 696 C C . THR A 1 85 ? 4.179 -17.141 3.360 1.00 89.69 85 THR A C 1
ATOM 698 O O . THR A 1 85 ? 3.480 -17.886 2.678 1.00 89.69 85 THR A O 1
ATOM 701 N N . ASP A 1 86 ? 4.365 -17.352 4.667 1.00 93.19 86 ASP A N 1
ATOM 702 C CA . ASP A 1 86 ? 3.667 -18.415 5.386 1.00 93.19 86 ASP A CA 1
ATOM 703 C C . ASP A 1 86 ? 2.166 -18.082 5.513 1.00 93.19 86 ASP A C 1
ATOM 705 O O . ASP A 1 86 ? 1.830 -16.982 5.962 1.00 93.19 86 ASP A O 1
ATOM 709 N N . PRO A 1 87 ? 1.245 -19.000 5.158 1.00 92.94 87 PRO A N 1
ATOM 710 C CA . PRO A 1 87 ? -0.188 -18.721 5.193 1.00 92.94 87 PRO A CA 1
ATOM 711 C C . PRO A 1 87 ? -0.730 -18.343 6.577 1.00 92.94 87 PRO A C 1
ATOM 713 O O . PRO A 1 87 ? -1.611 -17.486 6.672 1.00 92.94 87 PRO A O 1
ATOM 716 N N . GLU A 1 88 ? -0.243 -18.955 7.660 1.00 95.00 88 GLU A N 1
ATOM 717 C CA . GLU A 1 88 ? -0.727 -18.646 9.009 1.00 95.00 88 GLU A CA 1
ATOM 718 C C . GLU A 1 88 ? -0.205 -17.291 9.488 1.00 95.00 88 GLU A C 1
ATOM 720 O O . GLU A 1 88 ? -0.955 -16.500 10.074 1.00 95.00 88 GLU A O 1
ATOM 725 N N . GLU A 1 89 ? 1.069 -16.996 9.226 1.00 95.00 89 GLU A N 1
ATOM 726 C CA . GLU A 1 89 ? 1.658 -15.687 9.510 1.00 95.00 89 GLU A CA 1
ATOM 727 C C . GLU A 1 89 ? 1.014 -14.584 8.672 1.00 95.00 89 GLU A C 1
ATOM 729 O O . GLU A 1 89 ? 0.709 -13.514 9.205 1.00 95.00 89 GLU A O 1
ATOM 734 N N . PHE A 1 90 ? 0.717 -14.856 7.399 1.00 94.75 90 PHE A N 1
ATOM 735 C CA . PHE A 1 90 ? 0.016 -13.935 6.512 1.00 94.75 90 PHE A CA 1
ATOM 736 C C . PHE A 1 90 ? -1.371 -13.586 7.057 1.00 94.75 90 PHE A C 1
ATOM 738 O O . PHE A 1 90 ? -1.730 -12.410 7.129 1.00 94.75 90 PHE A O 1
ATOM 745 N N . GLN A 1 91 ? -2.145 -14.579 7.510 1.00 95.75 91 GLN A N 1
ATOM 746 C CA . GLN A 1 91 ? -3.463 -14.324 8.101 1.00 95.75 91 GLN A CA 1
ATOM 747 C C . GLN A 1 91 ? -3.368 -13.481 9.379 1.00 95.75 91 GLN A C 1
ATOM 749 O O . GLN A 1 91 ? -4.156 -12.548 9.555 1.00 95.75 91 GLN A O 1
ATOM 754 N N . LYS A 1 92 ? -2.388 -13.755 10.250 1.00 96.38 92 LYS A N 1
ATOM 755 C CA . LYS A 1 92 ? -2.146 -12.943 11.457 1.00 96.38 92 LYS A CA 1
ATOM 756 C C . LYS A 1 92 ? -1.759 -11.509 11.096 1.00 96.38 92 LYS A C 1
ATOM 758 O O . LYS A 1 92 ? -2.321 -10.568 11.652 1.00 96.38 92 LYS A O 1
ATOM 763 N N . TRP A 1 93 ? -0.848 -11.338 10.139 1.00 96.25 93 TRP A N 1
ATOM 764 C CA . TRP A 1 93 ? -0.425 -10.034 9.629 1.00 96.25 93 TRP A CA 1
ATOM 765 C C . TRP A 1 93 ? -1.597 -9.251 9.031 1.00 96.25 93 TRP A C 1
ATOM 767 O O . TRP A 1 93 ? -1.774 -8.074 9.346 1.00 96.25 93 TRP A O 1
ATOM 777 N N . LEU A 1 94 ? -2.445 -9.907 8.235 1.00 96.44 94 LEU A N 1
ATOM 778 C CA . LEU A 1 94 ? -3.614 -9.299 7.606 1.00 96.44 94 LEU A CA 1
ATOM 779 C C . LEU A 1 94 ? -4.628 -8.823 8.651 1.00 96.44 94 LEU A C 1
ATOM 781 O O . LEU A 1 94 ? -5.129 -7.701 8.559 1.00 96.44 94 LEU A O 1
ATOM 785 N N . GLN A 1 95 ? -4.926 -9.657 9.650 1.00 96.88 95 GLN A N 1
ATOM 786 C CA . GLN A 1 95 ? -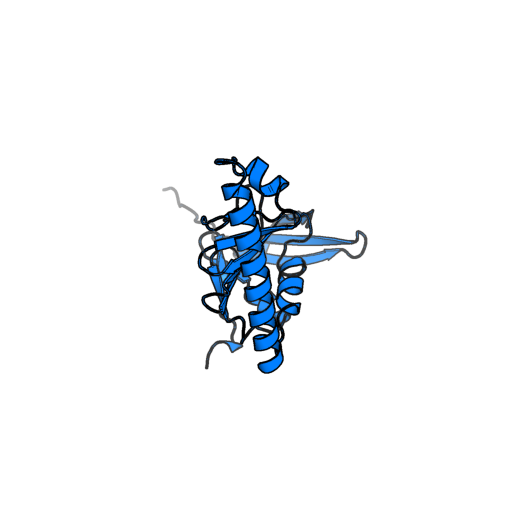5.839 -9.300 10.738 1.00 96.88 95 GLN A CA 1
ATOM 787 C C . GLN A 1 95 ? -5.295 -8.134 11.564 1.00 96.88 95 GLN A C 1
ATOM 789 O O . GLN A 1 95 ? -6.020 -7.168 11.795 1.00 96.88 95 GLN A O 1
ATOM 794 N N . ALA A 1 96 ? -4.015 -8.185 11.942 1.00 96.31 96 ALA A N 1
ATOM 795 C CA . ALA A 1 96 ? -3.363 -7.110 12.682 1.00 96.31 96 ALA A CA 1
ATOM 796 C C . ALA A 1 96 ? -3.363 -5.794 11.890 1.00 96.31 96 ALA A C 1
ATOM 798 O O . ALA A 1 96 ? -3.657 -4.734 12.443 1.00 96.31 96 ALA A O 1
ATOM 799 N N . ARG A 1 97 ? -3.094 -5.850 10.577 1.00 95.25 97 ARG A N 1
ATOM 800 C CA . ARG A 1 97 ? -3.112 -4.662 9.720 1.00 95.25 97 ARG A CA 1
ATOM 801 C C . ARG A 1 97 ? -4.512 -4.066 9.623 1.00 95.25 97 ARG A C 1
ATOM 803 O O . ARG A 1 97 ? -4.653 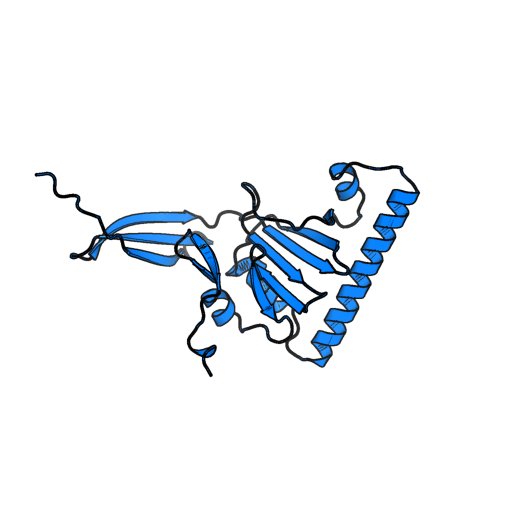-2.865 9.808 1.00 95.25 97 ARG A O 1
ATOM 810 N N . ARG A 1 98 ? -5.541 -4.883 9.377 1.00 97.19 98 ARG A N 1
ATOM 811 C CA . ARG A 1 98 ? -6.937 -4.415 9.326 1.00 97.19 98 ARG A CA 1
ATOM 812 C C . ARG A 1 98 ? -7.377 -3.786 10.650 1.00 97.19 98 ARG A 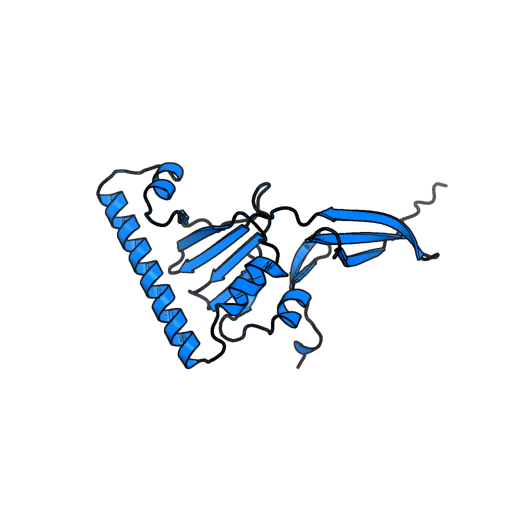C 1
ATOM 814 O O . ARG A 1 98 ? -7.958 -2.710 10.623 1.00 97.19 98 ARG A O 1
ATOM 821 N N . ALA A 1 99 ? -7.040 -4.403 11.784 1.00 96.88 99 ALA A N 1
ATOM 822 C CA . ALA A 1 99 ? -7.355 -3.859 13.105 1.00 96.88 99 ALA A CA 1
ATOM 823 C C . ALA A 1 99 ? -6.711 -2.480 13.334 1.00 96.88 99 ALA A C 1
ATOM 825 O O . ALA A 1 99 ? -7.398 -1.542 13.720 1.00 96.88 99 ALA A O 1
ATOM 826 N N . SER A 1 100 ? -5.427 -2.322 12.997 1.00 94.44 100 SER A N 1
ATOM 827 C CA . SER A 1 100 ? -4.737 -1.027 13.103 1.00 94.44 100 SER A CA 1
ATOM 828 C C . SER A 1 100 ? -5.356 0.058 12.207 1.00 94.44 100 SER A C 1
ATOM 830 O O . SER A 1 100 ? -5.416 1.222 12.594 1.00 94.44 100 SER A O 1
ATOM 832 N N . LEU A 1 101 ? -5.835 -0.300 11.012 1.00 94.81 101 LEU A N 1
ATOM 833 C CA . LEU A 1 101 ? -6.520 0.643 10.121 1.00 94.81 101 LEU A CA 1
ATOM 834 C C . LEU A 1 101 ? -7.922 1.011 10.629 1.00 94.81 101 LEU A C 1
ATOM 836 O O . LEU A 1 101 ? -8.362 2.144 10.445 1.00 94.81 101 LEU A O 1
ATOM 840 N N . ASP A 1 102 ? -8.612 0.072 11.276 1.00 95.75 102 ASP A N 1
ATOM 841 C CA . ASP A 1 102 ? -9.895 0.328 11.932 1.00 95.75 102 ASP A CA 1
ATOM 842 C C . ASP A 1 102 ? -9.753 1.306 13.105 1.00 95.75 102 ASP A C 1
ATOM 844 O O . ASP A 1 102 ? -10.580 2.207 13.244 1.00 95.75 102 ASP A O 1
ATOM 848 N N . GLU A 1 103 ? -8.685 1.182 13.896 1.00 93.19 103 GLU A N 1
ATOM 849 C CA . GLU A 1 103 ? -8.345 2.134 14.963 1.00 93.19 103 GLU A CA 1
ATOM 850 C C . GLU A 1 103 ? -8.098 3.543 14.399 1.00 93.19 103 GLU A C 1
ATOM 852 O O . GLU A 1 103 ? -8.718 4.503 14.853 1.00 93.19 103 GLU A O 1
ATOM 857 N N . LEU A 1 104 ? -7.293 3.669 13.335 1.00 90.44 104 LEU A N 1
ATOM 858 C CA . LEU A 1 104 ? -7.041 4.959 12.672 1.00 90.44 104 LEU A CA 1
ATOM 859 C C . LEU A 1 104 ? -8.318 5.603 12.105 1.00 90.44 104 LEU A C 1
ATOM 861 O O . LEU A 1 104 ? -8.464 6.827 12.129 1.00 90.44 104 LEU A O 1
ATOM 865 N N . LEU A 1 105 ? -9.249 4.799 11.579 1.00 90.88 105 LEU A N 1
ATOM 866 C CA . LEU A 1 105 ? -10.546 5.308 11.123 1.00 90.88 105 LEU A CA 1
ATOM 867 C C . LEU A 1 105 ? -11.400 5.816 12.282 1.00 90.88 105 LEU A C 1
ATOM 869 O O . LEU A 1 105 ? -12.008 6.876 12.142 1.00 90.88 105 LEU A O 1
ATOM 873 N N . ALA A 1 106 ? -11.431 5.100 13.406 1.00 90.44 106 ALA A N 1
ATOM 874 C CA . ALA A 1 106 ? -12.165 5.529 14.591 1.00 90.44 106 ALA A CA 1
ATOM 875 C C . ALA A 1 106 ? -11.609 6.852 15.147 1.00 90.44 106 ALA A C 1
ATOM 877 O O . ALA A 1 106 ? -12.374 7.789 15.365 1.00 90.44 106 ALA A O 1
ATOM 878 N N . GLU A 1 107 ? -10.283 6.983 15.265 1.00 86.25 107 GLU A N 1
ATOM 879 C CA . GLU A 1 107 ? -9.620 8.223 15.702 1.00 86.25 107 GLU A CA 1
ATOM 880 C C . GLU A 1 107 ? -9.946 9.415 14.788 1.00 86.25 107 GLU A C 1
ATOM 882 O O . GLU A 1 107 ? -10.209 10.533 15.253 1.00 86.25 107 GLU A O 1
ATOM 887 N N . ARG A 1 108 ? -9.966 9.178 13.469 1.00 84.25 108 ARG A N 1
ATOM 888 C CA . ARG A 1 108 ? -10.401 10.176 12.487 1.00 84.25 108 ARG A CA 1
ATOM 889 C C . ARG A 1 108 ? -11.852 10.576 12.740 1.00 84.25 108 ARG A C 1
ATOM 891 O O . ARG A 1 108 ? -12.145 11.761 12.822 1.00 84.25 108 ARG A O 1
ATOM 898 N N . GLU A 1 109 ? -12.770 9.623 12.847 1.00 85.19 109 GLU A N 1
ATOM 899 C CA . GLU A 1 109 ? -14.194 9.916 13.049 1.00 85.19 109 GLU A CA 1
ATOM 900 C C . GLU A 1 109 ? -14.452 10.699 14.346 1.00 85.19 109 GLU A C 1
ATOM 902 O O . GLU A 1 109 ? -15.197 11.681 14.324 1.00 85.19 109 GLU A O 1
ATOM 907 N N . GLU A 1 110 ? -13.786 10.338 15.444 1.00 83.81 110 GLU A N 1
ATOM 908 C CA . GLU A 1 110 ? -13.857 11.064 16.717 1.00 83.81 110 GLU A CA 1
ATOM 909 C C . GLU A 1 110 ? -13.351 12.507 16.589 1.00 83.81 110 GLU A C 1
ATOM 911 O O . GLU A 1 110 ? -14.009 13.445 17.053 1.00 83.81 110 GLU A O 1
ATOM 916 N N . SER A 1 111 ? -12.229 12.710 15.892 1.00 75.88 111 SER A N 1
ATOM 917 C CA . SER A 1 111 ? -11.651 14.042 15.669 1.00 75.88 111 SER A CA 1
ATOM 918 C C . SER A 1 111 ? -12.595 14.965 14.884 1.00 75.88 111 SER A C 1
ATOM 920 O O . SER A 1 111 ? -12.694 16.154 15.182 1.00 75.88 111 SER A O 1
ATOM 922 N N . PHE A 1 112 ? -13.338 14.423 13.915 1.00 73.25 112 PHE A N 1
ATOM 923 C CA . PHE A 1 112 ? -14.294 15.183 13.095 1.00 73.25 112 PHE A CA 1
ATOM 924 C C . PHE A 1 112 ? -15.641 15.395 13.779 1.00 73.25 112 PHE A C 1
ATOM 926 O O . PHE A 1 112 ? -16.388 16.303 13.414 1.00 73.25 112 PHE A O 1
ATOM 933 N N . ALA A 1 113 ? -15.992 14.537 14.736 1.00 75.69 113 ALA A N 1
ATOM 934 C CA . ALA A 1 113 ? -17.154 14.758 15.581 1.00 75.69 113 ALA A CA 1
ATOM 935 C C . ALA A 1 113 ? -16.912 15.918 16.564 1.00 75.69 113 ALA A C 1
ATOM 937 O O . ALA A 1 113 ? -17.858 16.629 16.906 1.00 75.69 113 ALA A O 1
ATOM 938 N N . ALA A 1 114 ? -15.660 16.117 16.995 1.00 70.75 114 ALA A N 1
ATOM 939 C CA . ALA A 1 114 ? -15.260 17.187 17.907 1.00 70.75 114 ALA A CA 1
ATOM 940 C C . ALA A 1 114 ? -15.105 18.552 17.210 1.00 70.75 114 ALA A C 1
ATOM 942 O O . ALA A 1 114 ? -15.606 19.554 17.721 1.00 70.75 114 ALA A O 1
ATOM 943 N N . ASP A 1 115 ? -14.477 18.581 16.031 1.00 62.28 115 ASP A N 1
ATOM 944 C CA . ASP A 1 115 ? -14.244 19.792 15.243 1.00 62.28 115 ASP A CA 1
ATOM 945 C C . ASP A 1 115 ? -14.969 19.680 13.892 1.00 62.28 115 ASP A C 1
ATOM 947 O O . ASP A 1 115 ? -14.697 18.784 13.096 1.00 62.28 115 ASP A O 1
ATOM 951 N N . GLY A 1 116 ? -15.913 20.588 13.609 1.00 64.31 116 GLY A N 1
ATOM 952 C CA . GLY A 1 116 ? -16.611 20.621 12.317 1.00 64.31 116 GLY A CA 1
ATOM 953 C C . GLY A 1 116 ? -15.644 20.657 11.120 1.00 64.31 116 GLY A C 1
ATOM 954 O O . GLY A 1 116 ? -14.537 21.166 11.252 1.00 64.31 116 GLY A O 1
ATOM 955 N N . LYS A 1 117 ? -16.089 20.116 9.966 1.00 61.06 117 LYS A N 1
ATOM 956 C CA . LYS A 1 117 ? -15.334 19.921 8.702 1.00 61.06 117 LYS A CA 1
ATOM 957 C C . LYS A 1 117 ? -14.025 20.724 8.610 1.00 61.06 117 LYS A C 1
ATOM 959 O O . LYS A 1 117 ? -14.045 21.905 8.264 1.00 61.06 117 LYS A O 1
ATOM 964 N N . LEU A 1 118 ? -12.915 20.039 8.856 1.00 59.75 118 LEU A N 1
ATOM 965 C CA . LEU A 1 118 ? -11.579 20.507 8.506 1.00 59.75 118 LEU A CA 1
ATOM 966 C C . LEU A 1 118 ? -11.364 20.352 6.995 1.00 59.75 118 LEU A C 1
ATOM 968 O O . LEU A 1 118 ? -12.074 19.591 6.333 1.00 59.75 118 LEU A O 1
ATOM 972 N N . ASP A 1 119 ? -10.428 21.115 6.438 1.00 63.28 119 ASP A N 1
ATOM 973 C CA . ASP A 1 119 ? -9.926 20.839 5.095 1.00 63.28 119 ASP A CA 1
ATOM 974 C C . ASP A 1 119 ? -8.847 19.745 5.144 1.00 63.28 119 ASP A C 1
ATOM 976 O O . ASP A 1 119 ? -8.291 19.437 6.199 1.00 63.28 119 ASP A O 1
ATOM 980 N N . ALA A 1 120 ? -8.554 19.135 3.993 1.00 59.69 120 ALA A N 1
ATOM 981 C CA . ALA A 1 120 ? -7.654 17.983 3.900 1.00 59.69 120 ALA A CA 1
ATOM 982 C C . ALA A 1 120 ? -6.241 18.246 4.464 1.00 59.69 120 ALA A C 1
ATOM 984 O O . ALA A 1 120 ? -5.583 17.313 4.918 1.00 59.69 120 ALA A O 1
ATOM 985 N N . TYR A 1 121 ? -5.786 19.505 4.458 1.00 61.59 121 TYR A N 1
ATOM 986 C CA . TYR A 1 121 ? -4.468 19.893 4.961 1.00 61.59 121 TYR A CA 1
ATOM 987 C C . TYR A 1 121 ? -4.418 19.884 6.495 1.00 61.59 121 TYR A C 1
ATOM 989 O O . TYR A 1 121 ? -3.472 19.369 7.094 1.00 61.59 121 TYR A O 1
ATOM 997 N N . GLU A 1 122 ? -5.454 20.409 7.151 1.00 64.25 122 GLU A N 1
ATOM 998 C CA . GLU A 1 122 ? -5.564 20.355 8.612 1.00 64.25 122 GLU A CA 1
ATOM 999 C C . GLU A 1 122 ? -5.912 18.941 9.120 1.00 64.25 122 GLU A C 1
ATOM 1001 O O . GLU A 1 122 ? -5.518 18.580 10.231 1.00 64.25 122 GLU A O 1
ATOM 1006 N N . GLU A 1 123 ? -6.591 18.115 8.312 1.00 62.91 123 GLU A N 1
ATOM 1007 C CA . GLU A 1 123 ? -6.823 16.688 8.602 1.00 62.91 123 GLU A CA 1
ATOM 1008 C C . GLU A 1 123 ? -5.505 15.901 8.702 1.00 62.91 123 GLU A C 1
ATOM 1010 O O . GLU A 1 123 ? -5.261 15.226 9.705 1.00 62.91 123 GLU A O 1
ATOM 1015 N N . GLU A 1 124 ? -4.639 16.011 7.689 1.00 61.44 124 GLU A N 1
ATOM 1016 C CA . GLU A 1 124 ? -3.351 15.304 7.624 1.00 61.44 124 GLU A CA 1
ATOM 1017 C C . GLU A 1 124 ? -2.437 15.677 8.800 1.00 61.44 124 GLU A C 1
ATOM 1019 O O . GLU A 1 124 ? -1.814 14.815 9.420 1.00 61.44 124 GLU A O 1
ATOM 1024 N N . LYS A 1 125 ? -2.403 16.965 9.159 1.00 64.19 125 LYS A N 1
ATOM 1025 C CA . LYS A 1 125 ? -1.577 17.487 10.254 1.00 64.19 125 LYS A CA 1
ATOM 1026 C C . LYS A 1 125 ? -2.065 17.061 11.643 1.00 64.19 125 LYS A C 1
ATOM 1028 O O . LYS A 1 125 ? -1.283 17.072 12.595 1.00 64.19 125 LYS A O 1
ATOM 1033 N N . ARG A 1 126 ? -3.355 16.739 11.781 1.00 61.12 126 ARG A N 1
ATOM 1034 C CA . ARG A 1 126 ? -3.966 16.335 13.055 1.00 61.12 126 ARG A CA 1
ATOM 1035 C C . ARG A 1 126 ? -3.871 14.849 13.335 1.00 61.12 126 ARG A C 1
ATOM 1037 O O . ARG A 1 126 ? -3.894 14.473 14.506 1.00 61.12 126 ARG A O 1
ATOM 1044 N N . LEU A 1 127 ? -3.740 14.018 12.306 1.00 62.44 127 LEU A N 1
ATOM 1045 C CA . LEU A 1 127 ? -3.512 12.597 12.511 1.00 62.44 127 LEU A CA 1
ATOM 1046 C C . LEU A 1 127 ? -2.095 12.397 13.085 1.00 62.44 127 LEU A C 1
ATOM 1048 O O . LEU A 1 127 ? -1.123 12.832 12.462 1.00 62.44 127 LEU A O 1
ATOM 1052 N N . PRO A 1 128 ? -1.941 11.735 14.251 1.00 53.19 128 PRO A N 1
ATOM 1053 C CA . PRO A 1 128 ? -0.654 11.605 14.953 1.00 53.19 128 PRO A CA 1
ATOM 1054 C C . PRO A 1 128 ? 0.474 10.971 14.124 1.00 53.19 128 PRO A C 1
ATOM 1056 O O . PRO A 1 128 ? 1.644 11.047 14.492 1.00 53.19 128 PRO A O 1
ATOM 1059 N N . SER A 1 129 ? 0.117 10.315 13.023 1.00 60.56 129 SER A N 1
ATOM 1060 C CA . SER A 1 129 ? 0.968 9.474 12.189 1.00 60.56 129 SER A CA 1
ATOM 1061 C C . SER A 1 129 ? 1.318 10.079 10.822 1.00 60.56 129 SER A C 1
ATOM 1063 O O . SER A 1 129 ? 2.030 9.424 10.062 1.00 60.56 129 SER A O 1
ATOM 1065 N N . GLY A 1 130 ? 0.861 11.300 10.497 1.00 73.25 130 GLY A N 1
ATOM 1066 C CA . GLY A 1 130 ? 1.121 11.924 9.187 1.00 73.25 130 GLY A CA 1
ATOM 1067 C C . GLY A 1 130 ? 0.552 11.114 8.015 1.00 73.25 130 GLY A C 1
ATOM 1068 O O . GLY A 1 130 ? 1.141 11.065 6.938 1.00 73.25 130 GLY A O 1
ATOM 1069 N N . VAL A 1 131 ? -0.554 10.407 8.264 1.00 85.56 131 VAL A N 1
ATOM 1070 C CA . VAL A 1 131 ? -1.265 9.588 7.281 1.00 85.56 131 VAL A CA 1
ATOM 1071 C C . VAL A 1 131 ? -2.425 10.387 6.704 1.00 85.56 131 VAL A C 1
ATOM 1073 O O . VAL A 1 131 ? -3.230 10.946 7.444 1.00 85.56 131 VAL A O 1
ATOM 1076 N N . LEU A 1 132 ? -2.552 10.402 5.381 1.00 87.00 132 LEU A N 1
ATOM 1077 C CA . LEU A 1 132 ? -3.725 10.961 4.717 1.00 87.00 132 LEU A CA 1
ATOM 1078 C C . LEU A 1 132 ? -4.789 9.866 4.576 1.00 87.00 132 LEU A C 1
ATOM 1080 O O . LEU A 1 132 ? -4.547 8.832 3.953 1.00 87.00 132 LEU A O 1
ATOM 1084 N N . ILE A 1 133 ? -5.977 10.092 5.143 1.00 89.44 133 ILE A N 1
ATOM 1085 C CA . ILE A 1 133 ? -7.111 9.161 5.057 1.00 89.44 133 ILE A CA 1
ATOM 1086 C C . ILE A 1 133 ? -8.174 9.747 4.130 1.00 89.44 133 ILE A C 1
ATOM 1088 O O . ILE A 1 133 ? -8.825 10.736 4.463 1.00 89.44 133 ILE A O 1
ATOM 1092 N N . THR A 1 134 ? -8.380 9.117 2.975 1.00 88.56 134 THR A N 1
ATOM 1093 C CA . THR A 1 134 ? -9.273 9.620 1.921 1.00 88.56 134 THR A CA 1
ATOM 1094 C C . THR A 1 134 ? -10.134 8.512 1.310 1.00 88.56 134 THR A C 1
ATOM 1096 O O . THR A 1 134 ? -9.873 7.319 1.469 1.00 88.56 134 THR A O 1
ATOM 1099 N N . ARG A 1 135 ? -11.208 8.903 0.616 1.00 88.69 135 ARG A N 1
ATOM 1100 C CA . ARG A 1 135 ? -12.030 7.999 -0.210 1.00 88.69 135 ARG A CA 1
ATOM 1101 C C . ARG A 1 135 ? -11.616 7.986 -1.677 1.00 88.69 135 ARG A C 1
ATOM 1103 O O . ARG A 1 135 ? -12.104 7.146 -2.433 1.00 88.69 135 ARG A O 1
ATOM 1110 N N . GLU A 1 136 ? -10.767 8.920 -2.077 1.00 89.50 136 GLU A N 1
ATOM 1111 C CA . GLU A 1 136 ? -10.260 9.027 -3.438 1.00 89.50 136 GLU A CA 1
ATOM 1112 C C . GLU A 1 136 ? -8.995 8.181 -3.566 1.00 89.50 136 GLU A C 1
ATOM 1114 O O . GLU A 1 136 ? -8.134 8.211 -2.689 1.00 89.50 136 GLU A O 1
ATOM 1119 N N . GLN A 1 137 ? -8.903 7.384 -4.632 1.00 90.31 137 GLN A N 1
ATOM 1120 C CA . GLN A 1 137 ? -7.716 6.569 -4.865 1.00 90.31 137 GLN A CA 1
ATOM 1121 C C . GLN A 1 137 ? -6.542 7.496 -5.205 1.00 90.31 137 GLN A C 1
ATOM 1123 O O . GLN A 1 137 ? -6.678 8.308 -6.124 1.00 90.31 137 GLN A O 1
ATOM 1128 N N . PRO A 1 138 ? -5.405 7.397 -4.498 1.00 88.19 138 PRO A N 1
ATOM 1129 C CA . PRO A 1 138 ? -4.226 8.175 -4.840 1.00 88.19 138 PRO A CA 1
ATOM 1130 C C . PRO A 1 138 ? -3.673 7.721 -6.192 1.00 88.19 138 PRO A C 1
ATOM 1132 O O . PRO A 1 138 ? -3.499 6.530 -6.445 1.00 88.19 138 PRO A O 1
ATOM 1135 N N . THR A 1 139 ? -3.366 8.687 -7.049 1.00 86.44 139 THR A N 1
ATOM 1136 C CA . THR A 1 139 ? -2.742 8.463 -8.354 1.00 86.44 139 THR A CA 1
ATOM 1137 C C . THR A 1 139 ? -1.388 9.145 -8.410 1.00 86.44 139 THR A C 1
ATOM 1139 O O . THR A 1 139 ? -1.115 10.073 -7.650 1.00 86.44 139 THR A O 1
ATOM 1142 N N . ASN A 1 140 ? -0.548 8.714 -9.343 1.00 82.69 140 ASN A N 1
ATOM 1143 C CA . ASN A 1 140 ? 0.674 9.432 -9.677 1.00 82.69 140 ASN A CA 1
ATOM 1144 C C . ASN A 1 140 ? 0.344 10.853 -10.139 1.00 82.69 140 ASN A C 1
ATOM 1146 O O . ASN A 1 140 ? -0.667 11.091 -10.806 1.00 82.69 140 ASN A O 1
ATOM 1150 N N . ASP A 1 141 ? 1.232 11.782 -9.820 1.00 78.88 141 ASP A N 1
ATOM 1151 C CA . ASP A 1 141 ? 1.182 13.153 -10.306 1.00 78.88 141 ASP A CA 1
ATOM 1152 C C . ASP A 1 141 ? 2.604 13.648 -10.618 1.00 78.88 141 ASP A C 1
ATOM 1154 O O . ASP A 1 141 ? 3.571 12.885 -10.602 1.00 78.88 141 ASP A O 1
ATOM 1158 N N . ILE A 1 142 ? 2.753 14.936 -10.931 1.00 73.50 142 ILE A N 1
ATOM 1159 C CA . ILE A 1 142 ? 4.061 15.535 -11.249 1.00 73.50 142 ILE A CA 1
ATOM 1160 C C . ILE A 1 142 ? 5.069 15.494 -10.081 1.00 73.50 142 ILE A C 1
ATOM 1162 O O . ILE A 1 142 ? 6.259 15.740 -10.285 1.00 73.50 142 ILE A O 1
ATOM 1166 N N . MET A 1 143 ? 4.603 15.230 -8.862 1.00 77.75 143 MET A N 1
ATOM 1167 C CA . MET A 1 143 ? 5.387 15.152 -7.633 1.00 77.75 143 MET A CA 1
ATOM 1168 C C . MET A 1 143 ? 5.503 13.727 -7.083 1.00 77.75 143 MET A C 1
ATOM 1170 O O . MET A 1 143 ? 6.321 13.516 -6.192 1.00 77.75 143 MET A O 1
ATOM 1174 N N . ILE A 1 144 ? 4.719 12.772 -7.579 1.00 83.88 144 ILE A N 1
ATOM 1175 C CA . ILE A 1 144 ? 4.647 11.409 -7.054 1.00 83.88 144 ILE A CA 1
ATOM 1176 C C . ILE A 1 144 ? 4.898 10.415 -8.175 1.00 83.88 144 ILE A C 1
ATOM 1178 O O . ILE A 1 144 ? 4.030 10.130 -9.004 1.00 83.88 144 ILE A O 1
ATOM 1182 N N . GLU A 1 145 ? 6.101 9.848 -8.170 1.00 86.44 145 GLU A N 1
ATOM 1183 C CA . GLU A 1 145 ? 6.514 8.930 -9.214 1.00 86.44 145 GLU A CA 1
ATOM 1184 C C . GLU A 1 145 ? 5.991 7.512 -8.987 1.00 86.44 145 GLU A C 1
ATOM 1186 O O . GLU A 1 145 ? 5.675 6.871 -9.976 1.00 86.44 145 GLU A O 1
ATOM 1191 N N . TRP A 1 146 ? 5.850 7.010 -7.754 1.00 90.06 146 TRP A N 1
ATOM 1192 C CA . TRP A 1 146 ? 5.430 5.618 -7.497 1.00 90.06 146 TRP A CA 1
ATOM 1193 C C . TRP A 1 146 ? 4.284 5.513 -6.493 1.00 90.06 146 TRP A C 1
ATOM 1195 O O . TRP A 1 146 ? 4.369 6.075 -5.407 1.00 90.06 146 TRP A O 1
ATOM 1205 N N . VAL A 1 147 ? 3.242 4.740 -6.800 1.00 92.69 147 VAL A N 1
ATOM 1206 C CA . VAL A 1 147 ? 2.169 4.433 -5.842 1.00 92.69 147 VAL A CA 1
ATOM 1207 C C . VAL A 1 147 ? 2.077 2.924 -5.660 1.00 92.69 147 VAL A C 1
ATOM 1209 O O . VAL A 1 147 ? 1.791 2.205 -6.611 1.00 92.69 147 VAL A O 1
ATOM 1212 N N . TYR A 1 148 ? 2.298 2.441 -4.440 1.00 95.12 148 TYR A N 1
ATOM 1213 C CA . TYR A 1 148 ? 2.122 1.038 -4.069 1.00 95.12 148 TYR A CA 1
ATOM 1214 C C . TYR A 1 148 ? 0.901 0.909 -3.175 1.00 95.12 148 TYR A C 1
ATOM 1216 O O . TYR A 1 148 ? 0.861 1.499 -2.095 1.00 95.12 148 TYR A O 1
ATOM 1224 N N . GLU A 1 149 ? -0.085 0.129 -3.603 1.00 96.19 149 GLU A N 1
ATOM 1225 C CA . GLU A 1 149 ? -1.331 -0.059 -2.866 1.00 96.19 149 GLU A CA 1
ATOM 1226 C C . GLU A 1 149 ? -1.521 -1.519 -2.452 1.00 96.19 149 GLU A C 1
ATOM 1228 O O . GLU A 1 149 ? -1.553 -2.436 -3.271 1.00 96.19 149 GLU A O 1
ATOM 1233 N N . PHE A 1 150 ? -1.722 -1.720 -1.154 1.00 96.44 150 PHE A N 1
ATOM 1234 C CA . PHE A 1 150 ? -2.205 -2.964 -0.577 1.00 96.44 150 PHE A CA 1
ATOM 1235 C C . PHE A 1 150 ? -3.730 -2.902 -0.481 1.00 96.44 150 PHE A C 1
ATOM 1237 O O . PHE A 1 150 ? -4.270 -2.335 0.473 1.00 96.44 150 PHE A O 1
ATOM 1244 N N . ASP A 1 151 ? -4.436 -3.499 -1.441 1.00 96.56 151 ASP A N 1
ATOM 1245 C CA . ASP A 1 151 ? -5.883 -3.684 -1.338 1.00 96.56 151 ASP A CA 1
ATOM 1246 C C . ASP A 1 151 ? -6.165 -4.846 -0.390 1.00 96.56 151 ASP A C 1
ATOM 1248 O O . ASP A 1 151 ? -6.153 -6.010 -0.786 1.00 96.56 151 ASP A O 1
ATOM 1252 N N . LEU A 1 152 ? -6.406 -4.530 0.882 1.00 96.44 152 LEU A N 1
ATOM 1253 C CA . LEU A 1 152 ? -6.703 -5.529 1.903 1.00 96.44 152 LEU A CA 1
ATOM 1254 C C . LEU A 1 152 ? -8.147 -6.017 1.824 1.00 96.44 152 LEU A C 1
ATOM 1256 O O . LEU A 1 152 ? -8.464 -7.013 2.467 1.00 96.44 152 LEU A O 1
ATOM 1260 N N . ASP A 1 153 ? -9.029 -5.352 1.077 1.00 94.31 153 ASP A N 1
ATOM 1261 C CA . ASP A 1 153 ? -10.413 -5.794 0.889 1.00 94.31 153 ASP A CA 1
ATOM 1262 C C . ASP A 1 153 ? -10.477 -6.923 -0.153 1.00 94.31 153 ASP A C 1
ATOM 1264 O O . ASP A 1 153 ? -11.264 -7.859 -0.007 1.00 94.31 153 ASP A O 1
ATOM 1268 N N . ARG A 1 154 ? -9.625 -6.852 -1.184 1.00 94.25 154 ARG A N 1
ATOM 1269 C CA . ARG A 1 154 ? -9.545 -7.827 -2.287 1.00 94.25 154 ARG A CA 1
ATOM 1270 C C . ARG A 1 154 ? -8.296 -8.701 -2.272 1.00 94.25 154 ARG A C 1
ATOM 1272 O O . ARG A 1 154 ? -8.215 -9.616 -3.080 1.00 94.25 154 ARG A O 1
ATOM 1279 N N . LEU A 1 155 ? -7.361 -8.420 -1.369 1.00 95.56 155 LEU A N 1
ATOM 1280 C CA . LEU A 1 155 ? -6.044 -9.048 -1.267 1.00 95.56 155 LEU A CA 1
ATOM 1281 C C . LEU A 1 155 ? -5.190 -8.874 -2.529 1.00 95.56 155 LEU A C 1
ATOM 1283 O O . LEU A 1 155 ? -4.517 -9.802 -2.958 1.00 95.56 155 LEU A O 1
ATOM 1287 N N . ILE A 1 156 ? -5.193 -7.677 -3.118 1.00 95.25 156 ILE A N 1
ATOM 1288 C CA . ILE A 1 156 ? -4.452 -7.383 -4.353 1.00 95.25 156 ILE A CA 1
ATOM 1289 C C . ILE A 1 156 ? -3.395 -6.311 -4.091 1.00 95.25 156 ILE A C 1
ATOM 1291 O O . ILE A 1 156 ? -3.694 -5.232 -3.580 1.00 95.25 156 ILE A O 1
ATOM 1295 N N . PHE A 1 157 ? -2.159 -6.593 -4.490 1.00 94.38 157 PHE A N 1
ATOM 1296 C CA . PHE A 1 157 ? -1.088 -5.613 -4.580 1.00 94.38 157 PHE A CA 1
ATOM 1297 C C . PHE A 1 157 ? -1.184 -4.859 -5.902 1.00 94.38 157 PHE A C 1
ATOM 1299 O O . PHE A 1 157 ? -1.140 -5.467 -6.977 1.00 94.38 157 PHE A O 1
ATOM 1306 N N . HIS A 1 158 ? -1.295 -3.540 -5.821 1.00 92.94 158 HIS A N 1
ATOM 1307 C CA . HIS A 1 158 ? -1.334 -2.655 -6.972 1.00 92.94 158 HIS A CA 1
ATOM 1308 C C . HIS A 1 158 ? -0.070 -1.802 -7.047 1.00 92.94 158 HIS A C 1
ATOM 1310 O O . HIS A 1 158 ? 0.481 -1.387 -6.026 1.00 92.94 158 HIS A O 1
ATOM 1316 N N . ILE A 1 159 ? 0.341 -1.490 -8.273 1.00 91.50 159 ILE A N 1
ATOM 1317 C CA . ILE A 1 159 ? 1.363 -0.486 -8.568 1.00 91.50 159 ILE A CA 1
ATOM 1318 C C . ILE A 1 159 ? 0.730 0.518 -9.525 1.00 91.50 159 ILE A C 1
ATOM 1320 O O . ILE A 1 159 ? 0.221 0.122 -10.569 1.00 91.50 159 ILE A O 1
ATOM 1324 N N . ASP A 1 160 ? 0.730 1.801 -9.170 1.00 89.00 160 ASP A N 1
ATOM 1325 C CA . ASP A 1 160 ? 0.089 2.884 -9.930 1.00 89.00 160 ASP A CA 1
ATOM 1326 C C . ASP A 1 160 ? -1.378 2.594 -10.278 1.00 89.00 160 ASP A C 1
ATOM 1328 O O . ASP A 1 160 ? -1.826 2.768 -11.408 1.00 89.00 160 ASP A O 1
ATOM 1332 N N . SER A 1 161 ? -2.144 2.116 -9.294 1.00 87.19 161 SER A N 1
ATOM 1333 C CA . SER A 1 161 ? -3.548 1.692 -9.460 1.00 87.19 161 SER A CA 1
ATOM 1334 C C . SER A 1 161 ? -3.763 0.480 -10.383 1.00 87.19 161 SER A C 1
ATOM 1336 O O . SER A 1 161 ? -4.907 0.099 -10.636 1.00 87.19 161 SER A O 1
ATOM 1338 N N . ILE A 1 162 ? -2.698 -0.171 -10.860 1.00 87.56 162 ILE A N 1
ATOM 1339 C CA . ILE A 1 162 ? -2.781 -1.368 -11.701 1.00 87.56 162 ILE A CA 1
ATOM 1340 C C . ILE A 1 162 ? -2.648 -2.610 -10.821 1.00 87.56 162 ILE A C 1
ATOM 1342 O O . ILE A 1 162 ? -1.673 -2.708 -10.075 1.00 87.56 162 ILE A O 1
ATOM 1346 N N . PRO A 1 163 ? -3.590 -3.568 -10.883 1.00 89.94 163 PRO A N 1
ATOM 1347 C CA . PRO A 1 163 ? -3.503 -4.801 -10.112 1.00 89.94 163 PRO A CA 1
ATOM 1348 C C . PRO A 1 163 ? -2.355 -5.670 -10.636 1.00 89.94 163 PRO A C 1
ATOM 1350 O O . PRO A 1 163 ? -2.341 -6.045 -11.808 1.00 89.94 163 PRO A O 1
ATOM 1353 N N . MET A 1 164 ? -1.407 -6.007 -9.762 1.00 87.25 164 MET A N 1
ATOM 1354 C CA . MET A 1 164 ? -0.207 -6.763 -10.129 1.00 87.25 164 MET A CA 1
ATOM 1355 C C . MET A 1 164 ? -0.279 -8.203 -9.625 1.00 87.25 164 MET A C 1
ATOM 1357 O O . MET A 1 164 ? -0.270 -9.140 -10.426 1.00 87.25 164 MET A O 1
ATOM 1361 N N . TYR A 1 165 ? -0.389 -8.382 -8.307 1.00 89.69 165 TYR A N 1
ATOM 1362 C CA . TYR A 1 165 ? -0.259 -9.681 -7.642 1.00 89.69 165 TYR A CA 1
ATOM 1363 C C . TYR A 1 165 ? -1.312 -9.848 -6.551 1.00 89.69 165 TYR A C 1
ATOM 1365 O O . TYR A 1 165 ? -1.831 -8.864 -6.030 1.00 89.69 165 TYR A O 1
ATOM 1373 N N . HIS A 1 166 ? -1.627 -11.091 -6.196 1.00 92.50 166 HIS A N 1
ATOM 1374 C CA . HIS A 1 166 ? -2.436 -11.364 -5.013 1.00 92.50 166 HIS A CA 1
ATOM 1375 C C . HIS A 1 166 ? -1.518 -11.425 -3.782 1.00 92.50 166 HIS A C 1
ATOM 1377 O O . HIS A 1 166 ? -0.421 -11.972 -3.859 1.00 92.50 166 HIS A O 1
ATOM 1383 N N . LEU A 1 167 ? -1.944 -10.849 -2.657 1.00 93.31 167 LEU A N 1
ATOM 1384 C CA . LEU A 1 167 ? -1.089 -10.627 -1.483 1.00 93.31 167 LEU A CA 1
ATOM 1385 C C . LEU A 1 167 ? -0.633 -11.918 -0.786 1.00 93.31 167 LEU A C 1
ATOM 1387 O O . LEU A 1 167 ? 0.389 -11.904 -0.117 1.00 93.31 167 LEU A O 1
ATOM 1391 N N . ASP A 1 168 ? -1.365 -13.019 -0.937 1.00 91.56 168 ASP A N 1
ATOM 1392 C CA . ASP A 1 168 ? -1.001 -14.339 -0.391 1.00 91.56 168 ASP A CA 1
ATOM 1393 C C . ASP A 1 168 ? -0.128 -15.184 -1.349 1.00 91.56 168 ASP A C 1
ATOM 1395 O O . ASP A 1 168 ? 0.371 -16.233 -0.957 1.00 91.56 168 ASP A O 1
ATOM 1399 N N . HIS A 1 169 ? 0.074 -14.728 -2.590 1.00 88.50 169 HIS A N 1
ATOM 1400 C CA . HIS A 1 169 ? 0.884 -15.388 -3.619 1.00 88.50 169 HIS A CA 1
ATOM 1401 C C . HIS A 1 169 ? 1.824 -14.363 -4.263 1.00 88.50 169 HIS A C 1
ATOM 1403 O O . HIS A 1 169 ? 1.858 -14.189 -5.485 1.00 88.50 169 HIS A O 1
ATOM 1409 N N . MET A 1 170 ? 2.558 -13.635 -3.422 1.00 88.69 170 MET A N 1
ATOM 1410 C CA . MET A 1 170 ? 3.525 -12.654 -3.898 1.00 88.69 170 MET A CA 1
ATOM 1411 C C . MET A 1 170 ? 4.727 -13.354 -4.546 1.00 88.69 170 MET A C 1
ATOM 1413 O O . MET A 1 170 ? 5.203 -14.366 -4.024 1.00 88.69 170 MET A O 1
ATOM 1417 N N . PRO A 1 171 ? 5.230 -12.834 -5.675 1.00 88.19 171 PRO A N 1
ATOM 1418 C CA . PRO A 1 171 ? 6.404 -13.399 -6.318 1.00 88.19 171 PRO A CA 1
ATOM 1419 C C . PRO A 1 171 ? 7.687 -13.147 -5.506 1.00 88.19 171 PRO A C 1
ATOM 1421 O O . PRO A 1 171 ? 7.757 -12.185 -4.739 1.00 88.19 171 PRO A O 1
ATOM 1424 N N . PRO A 1 172 ? 8.736 -13.955 -5.731 1.00 87.44 172 PRO A N 1
ATOM 1425 C CA . PRO A 1 172 ? 10.107 -13.619 -5.358 1.00 87.44 172 PRO A CA 1
ATOM 1426 C C . PRO A 1 172 ? 10.566 -12.259 -5.916 1.00 87.44 172 PRO A C 1
ATOM 1428 O O . PRO A 1 172 ? 10.030 -11.767 -6.908 1.0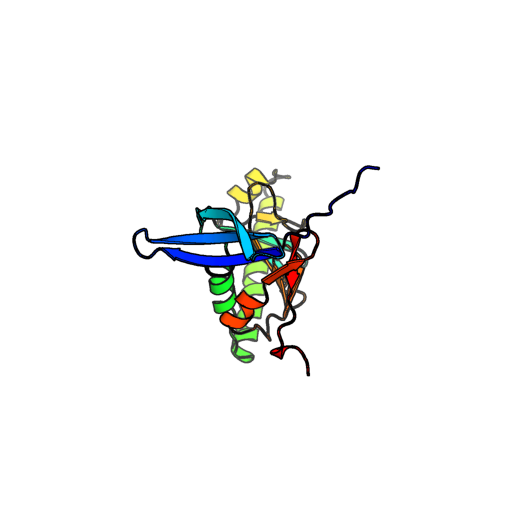0 87.44 172 PRO A O 1
ATOM 1431 N N . GLU A 1 173 ? 11.573 -11.657 -5.280 1.00 87.94 173 GLU A N 1
ATOM 1432 C CA . GLU A 1 173 ? 12.074 -10.308 -5.589 1.00 87.94 173 GLU A CA 1
ATOM 1433 C C . GLU A 1 173 ? 12.522 -10.124 -7.048 1.00 87.94 173 GLU A C 1
ATOM 1435 O O . GLU A 1 173 ? 12.169 -9.137 -7.693 1.00 87.94 173 GLU A O 1
ATOM 1440 N N . ASP A 1 174 ? 13.276 -11.078 -7.584 1.00 84.31 174 ASP A N 1
ATOM 1441 C CA . ASP A 1 174 ? 13.756 -11.067 -8.965 1.00 84.31 174 ASP A CA 1
ATOM 1442 C C . ASP A 1 174 ? 12.588 -11.056 -9.961 1.00 84.31 174 ASP A C 1
ATOM 1444 O O . ASP A 1 174 ? 12.523 -10.197 -10.843 1.00 84.31 174 ASP A O 1
ATOM 1448 N N . ILE A 1 175 ? 11.604 -11.932 -9.749 1.00 85.06 175 ILE A N 1
ATOM 1449 C CA . ILE A 1 175 ? 10.378 -11.990 -10.552 1.00 85.06 175 ILE A CA 1
ATOM 1450 C C . ILE A 1 175 ? 9.556 -10.706 -10.408 1.00 85.06 175 ILE A C 1
ATOM 1452 O O . ILE A 1 175 ? 9.023 -10.192 -11.393 1.00 85.06 175 ILE A O 1
ATOM 1456 N N . PHE A 1 176 ? 9.446 -10.174 -9.191 1.00 85.19 176 PHE A N 1
ATOM 1457 C CA . PHE A 1 176 ? 8.720 -8.939 -8.925 1.00 85.19 176 PHE A CA 1
ATOM 1458 C C . PHE A 1 176 ? 9.264 -7.781 -9.768 1.00 85.19 176 PHE A C 1
ATOM 1460 O O . PHE A 1 176 ? 8.488 -7.078 -10.419 1.00 85.19 176 PHE A O 1
ATOM 1467 N N . LEU A 1 177 ? 10.589 -7.613 -9.781 1.00 83.56 177 LEU A N 1
ATOM 1468 C CA . LEU A 1 177 ? 11.261 -6.547 -10.519 1.00 83.56 177 LEU A CA 1
ATOM 1469 C C . LEU A 1 177 ? 11.165 -6.740 -12.035 1.00 83.56 177 LEU A C 1
ATOM 1471 O O . LEU A 1 177 ? 10.943 -5.769 -12.757 1.00 83.56 177 LEU A O 1
ATOM 1475 N N . GLU A 1 178 ? 11.286 -7.975 -12.522 1.00 80.88 178 GLU A N 1
ATOM 1476 C CA . GLU A 1 178 ? 11.146 -8.289 -13.949 1.00 80.88 178 GLU A CA 1
ATOM 1477 C C . GLU A 1 178 ? 9.709 -8.135 -14.467 1.00 80.88 178 GLU A C 1
ATOM 1479 O O . GLU A 1 178 ? 9.499 -7.807 -15.640 1.00 80.88 178 GLU A O 1
ATOM 1484 N N . GLY A 1 179 ? 8.718 -8.363 -13.603 1.00 76.00 179 GLY A N 1
ATOM 1485 C CA . GLY A 1 179 ? 7.298 -8.285 -13.938 1.00 76.00 179 GLY A CA 1
ATOM 1486 C C . GLY A 1 179 ? 6.769 -6.860 -14.117 1.00 76.00 179 GLY A C 1
ATOM 1487 O O . GLY A 1 179 ? 5.655 -6.688 -14.618 1.00 76.00 179 GLY A O 1
ATOM 1488 N N . ILE A 1 180 ? 7.537 -5.836 -13.731 1.00 80.81 180 ILE A N 1
ATOM 1489 C CA . ILE A 1 180 ? 7.159 -4.426 -13.880 1.00 80.81 180 ILE A CA 1
ATOM 1490 C C . ILE A 1 180 ? 7.695 -3.902 -15.213 1.00 80.81 180 ILE A C 1
ATOM 1492 O O . ILE A 1 180 ? 8.897 -3.713 -15.392 1.00 80.81 180 ILE A O 1
ATOM 1496 N N . ASP A 1 181 ? 6.790 -3.615 -16.146 1.00 76.44 181 ASP A N 1
ATOM 1497 C CA . ASP A 1 181 ? 7.134 -3.136 -17.485 1.00 76.44 181 ASP A CA 1
ATOM 1498 C C . ASP A 1 181 ? 6.281 -1.931 -17.896 1.00 76.44 181 ASP A C 1
ATOM 1500 O O . ASP A 1 181 ? 5.430 -1.467 -17.135 1.00 76.44 181 ASP A O 1
ATOM 1504 N N . LEU A 1 182 ? 6.509 -1.402 -19.099 1.00 73.19 182 LEU A N 1
ATOM 1505 C CA . LEU A 1 182 ? 5.626 -0.426 -19.726 1.00 73.19 182 LEU A CA 1
ATOM 1506 C C . LEU A 1 182 ? 4.885 -1.027 -20.921 1.00 73.19 182 LEU A C 1
ATOM 1508 O O . LEU A 1 182 ? 5.451 -1.804 -21.688 1.00 73.19 182 LEU A O 1
ATOM 1512 N N . ASP A 1 183 ? 3.632 -0.624 -21.100 1.00 71.75 183 ASP A N 1
ATOM 1513 C CA . ASP A 1 183 ? 2.866 -0.916 -22.304 1.00 71.75 183 ASP A CA 1
ATOM 1514 C C . ASP A 1 183 ? 3.338 -0.064 -23.502 1.00 71.75 183 ASP A C 1
ATOM 1516 O O . ASP A 1 183 ? 4.213 0.803 -23.400 1.00 71.75 183 ASP A O 1
ATOM 1520 N N . SER A 1 184 ? 2.730 -0.287 -24.671 1.00 67.81 184 SER A N 1
ATOM 1521 C CA . SER A 1 184 ? 3.024 0.464 -25.900 1.00 67.81 184 SER A CA 1
ATOM 1522 C C . SER A 1 184 ? 2.701 1.963 -25.826 1.00 67.81 184 SER A C 1
ATOM 1524 O O . SER A 1 184 ? 3.097 2.709 -26.719 1.00 67.81 184 SER A O 1
ATOM 1526 N N . TYR A 1 185 ? 1.974 2.404 -24.797 1.00 64.50 185 TYR A N 1
ATOM 1527 C CA . TYR A 1 185 ? 1.620 3.799 -24.536 1.00 64.50 185 TYR A CA 1
ATOM 1528 C C . TYR A 1 185 ? 2.515 4.439 -23.465 1.00 64.50 185 TYR A C 1
ATOM 1530 O O . TYR A 1 185 ? 2.393 5.633 -23.202 1.00 64.50 185 TYR A O 1
ATOM 1538 N N . GLY A 1 186 ? 3.441 3.674 -22.880 1.00 64.62 186 GLY A N 1
ATOM 1539 C CA . GLY A 1 186 ? 4.325 4.132 -21.815 1.00 64.62 186 GLY A CA 1
ATOM 1540 C C . GLY A 1 186 ? 3.692 4.105 -20.422 1.00 64.62 186 GLY A C 1
ATOM 1541 O O . GLY A 1 186 ? 4.313 4.609 -19.486 1.00 64.62 186 GLY A O 1
ATOM 1542 N N . HIS A 1 187 ? 2.500 3.522 -20.254 1.00 68.94 187 HIS A N 1
ATOM 1543 C CA . HIS A 1 187 ? 1.920 3.275 -18.934 1.00 68.94 187 HIS A CA 1
ATOM 1544 C C . HIS A 1 187 ? 2.520 2.019 -18.319 1.00 68.94 187 HIS A C 1
ATOM 1546 O O . HIS A 1 187 ? 2.952 1.118 -19.034 1.00 68.94 187 HIS A O 1
ATOM 1552 N N . ARG A 1 188 ? 2.534 1.932 -16.986 1.00 74.38 188 ARG A N 1
ATOM 1553 C CA . ARG A 1 188 ? 2.980 0.707 -16.316 1.00 74.38 188 ARG A CA 1
ATOM 1554 C C . ARG A 1 188 ? 2.085 -0.464 -16.697 1.00 74.38 188 ARG A C 1
ATOM 1556 O O . ARG A 1 188 ? 0.897 -0.302 -16.937 1.00 74.38 188 ARG A O 1
ATOM 1563 N N . SER A 1 189 ? 2.666 -1.649 -16.780 1.00 72.69 189 SER A N 1
ATOM 1564 C CA . SER A 1 189 ? 1.940 -2.882 -17.049 1.00 72.69 189 SER A CA 1
ATOM 1565 C C . SER A 1 189 ? 2.642 -4.062 -16.393 1.00 72.69 189 SER A C 1
ATOM 1567 O O . SER A 1 189 ? 3.843 -4.017 -16.111 1.00 72.69 189 SER A O 1
ATOM 1569 N N . ARG A 1 190 ? 1.879 -5.128 -16.150 1.00 71.00 190 ARG A N 1
ATOM 1570 C CA . ARG A 1 190 ? 2.441 -6.413 -15.751 1.00 71.00 190 ARG A CA 1
ATOM 1571 C C . ARG A 1 190 ? 2.946 -7.142 -16.991 1.00 71.00 190 ARG A C 1
ATOM 1573 O O . ARG A 1 190 ? 2.161 -7.457 -17.887 1.00 71.00 190 ARG A O 1
ATOM 1580 N N . ARG A 1 191 ? 4.237 -7.465 -17.015 1.00 69.56 191 ARG A N 1
ATOM 1581 C CA . ARG A 1 191 ? 4.800 -8.400 -17.988 1.00 69.56 191 ARG A CA 1
ATOM 1582 C C . ARG A 1 191 ? 4.534 -9.826 -17.514 1.00 69.56 191 ARG A C 1
ATOM 1584 O O . ARG A 1 191 ? 4.918 -10.195 -16.410 1.00 69.56 191 ARG A O 1
ATOM 1591 N N . PHE A 1 192 ? 3.902 -10.631 -18.364 1.00 60.06 192 PHE A N 1
ATOM 1592 C CA . PHE A 1 192 ? 3.825 -12.075 -18.151 1.00 60.06 192 PHE A CA 1
ATOM 1593 C C . PHE A 1 192 ? 5.201 -12.673 -18.435 1.00 60.06 192 PHE A C 1
ATOM 1595 O O . PHE A 1 192 ? 5.661 -12.669 -19.579 1.00 60.06 192 PHE A O 1
ATOM 1602 N N . ILE A 1 193 ? 5.881 -13.136 -17.391 1.00 57.50 193 ILE A N 1
ATOM 1603 C CA . ILE A 1 193 ? 7.139 -13.867 -17.536 1.00 57.50 193 ILE A CA 1
ATOM 1604 C C . ILE A 1 193 ? 6.852 -15.352 -17.784 1.00 57.50 193 ILE A C 1
ATOM 1606 O O . ILE A 1 193 ? 5.786 -15.857 -17.447 1.00 57.50 193 ILE A O 1
ATOM 1610 N N . SER A 1 194 ? 7.797 -16.064 -18.400 1.00 51.12 194 SER A N 1
ATOM 1611 C CA . SER A 1 194 ? 7.644 -17.465 -18.834 1.00 51.12 194 SER A CA 1
ATOM 1612 C C . SER A 1 194 ? 7.152 -18.433 -17.746 1.00 51.12 194 SER A C 1
ATOM 1614 O O . SER A 1 194 ? 6.644 -19.495 -18.093 1.00 51.12 194 SER A O 1
ATOM 1616 N N . SER A 1 195 ? 7.323 -18.107 -16.463 1.00 55.19 195 SER A N 1
ATOM 1617 C CA . SER A 1 195 ? 6.857 -18.905 -15.322 1.00 55.19 195 SER A CA 1
ATOM 1618 C C . SER A 1 195 ? 5.360 -18.758 -15.020 1.00 55.19 195 SER A C 1
ATOM 1620 O O . SER A 1 195 ? 4.835 -19.535 -14.231 1.00 55.19 195 SER A O 1
ATOM 1622 N N . ASP A 1 196 ? 4.674 -17.788 -15.636 1.00 49.88 196 ASP A N 1
ATOM 1623 C CA . ASP A 1 196 ? 3.237 -17.525 -15.454 1.00 49.88 196 ASP A CA 1
ATOM 1624 C C . ASP A 1 196 ? 2.350 -18.337 -16.426 1.00 49.88 196 ASP A C 1
ATOM 1626 O O . ASP A 1 196 ? 1.122 -18.226 -16.386 1.00 49.88 196 ASP A O 1
ATOM 1630 N N . ILE A 1 197 ? 2.946 -19.139 -17.321 1.00 42.44 197 ILE A N 1
ATOM 1631 C CA . ILE A 1 197 ? 2.230 -19.967 -18.304 1.00 42.44 197 ILE A CA 1
ATOM 1632 C C . ILE A 1 197 ? 2.200 -21.423 -17.796 1.00 42.44 197 ILE A C 1
ATOM 1634 O O . ILE A 1 197 ? 3.276 -21.984 -17.585 1.00 42.44 197 ILE A O 1
ATOM 1638 N N . PRO A 1 198 ? 1.011 -22.022 -17.580 1.00 47.06 198 PRO A N 1
ATOM 1639 C CA . PRO A 1 198 ? 0.869 -23.392 -17.079 1.00 47.06 198 PRO A CA 1
ATOM 1640 C C . PRO A 1 198 ? 1.386 -24.467 -18.045 1.00 47.06 198 PRO A C 1
ATOM 1642 O O . PRO A 1 198 ? 1.344 -24.245 -19.279 1.00 47.06 198 PRO A O 1
#

Foldseek 3Di:
DDDPPPFPKDWDWDWDQDPVPRWTWIWIWIAGPDPRDTPDTDTDTQFWAKAWDWEADPLKIKTDIDGGDQDCLRVVVVVLVVQDQDPVVNVVVLVVVNVVVVVLVVVLVVVCVVPPDDPQVVSLVPRPRSIRIDNDDDADDPRHDWYWYQHSVQQFIDIRNHTEDRSNDRDPSVQSNVQWDADPVRHTDGDDDPVNDD

pLDDT: mean 74.46, std 19.85, range [29.81, 97.19]

Organism: NCBI:txid98765